Protein AF-A0A954I6Z3-F1 (afdb_monomer)

Sequence (300 aa):
LFPSPRANVLYGRMAGILLFIPYTAFRETHRTHHAYLNTPRDLEMWPYSNPAYSRWFRRAFVVFELLCGWIASPLIFSRIYFVHSDRLSESARTMIRREYLVMLLFWALVAATVGWLLATGRVAWTVVLLAYVLPSLIAPGINAARKFIEHLGLASTDPVQGTRTVLGPGVVTRLCSYFNFDIAIHGPHHRYPRAKHYELPERLRQLQAGAEPANQPPVFETFAAALWATLPCLWRCPGVGETVRRDLGQTTLTADGDSPGSGRREPLAPDHWDCTQVPAGRSSPRSDVHGLVGDLPKSE

pLDDT: mean 86.27, std 19.53, range [34.38, 98.62]

Foldseek 3Di:
DDPDPVVVQVVLLVVCLLLVHGSLLVVLLVVQCLVFPLDCSNLLLPPQSPQVDDLVVLLVVLVCCLQVVSVSVNVSSCVPLVDDDPSQDPVSNVSRVVSNVVSVVVVVVVCVVVVVCPVVVVDDPVCCCVVPVVCSRRVSNVVSLLVLLFAFQQAARQLQRRTEAEAADDPVSVVVCVVVLVCSLPSQCSVCVPDGSVCSVVSLVVCQVPDDPVRRGLYAHDPVLSSVLRVVRSNQPGHTHNNSCVSQVNDPPPPDDDDPDDDDDDDRDPVRPRSSPPPSPDPPPPPDPPDDPPDDDDDD

Secondary structure (DSSP, 8-state):
--S-HHHHHHHHHHHHHHTTS-HHHHHHHHHHHHHSTTSTT-STTTTTT-TTS-HHHHHHHHHHHHHSHHHHHHHHHHHHHHS--TT--HHHHHHHHHHHHHHHHHHHHHHHHHHHHHHTTSS-HHHHIIIIIHHHHHHHHHHHHHHHHHHTT----STTTSS-EE--SSHHHHHHHHHTTTTTBHHHHHH-TTS-GGGHHHHHHHHHHTS-GGG---EESSHHHHHHHHHHHHHH----THHHHHHTT-----S--------PPPPPPTT---GGG-PPP---------S---------

Radius of gyration: 21.74 Å; Cα contacts (8 Å, |Δi|>4): 364; chains: 1; bounding box: 61×52×69 Å

Structure (mmCIF, N/CA/C/O backbone):
data_AF-A0A954I6Z3-F1
#
_entry.id   AF-A0A954I6Z3-F1
#
loop_
_atom_site.group_PDB
_atom_site.id
_atom_site.type_symbol
_atom_site.label_atom_id
_atom_site.label_alt_id
_atom_site.label_comp_id
_atom_site.label_asym_id
_atom_site.label_entity_id
_atom_site.label_seq_id
_atom_site.pdbx_PDB_ins_code
_atom_site.Cartn_x
_atom_site.Cartn_y
_atom_site.Cartn_z
_atom_site.occupancy
_atom_site.B_iso_or_equiv
_atom_site.auth_seq_id
_atom_site.auth_comp_id
_atom_site.auth_asym_id
_atom_site.auth_atom_id
_atom_site.pdbx_PDB_model_num
ATOM 1 N N . LEU A 1 1 ? -14.920 -6.444 -5.989 1.00 80.50 1 LEU A N 1
ATOM 2 C CA . LEU A 1 1 ? -15.447 -7.315 -4.916 1.00 80.50 1 LEU A CA 1
ATOM 3 C C . LEU A 1 1 ? -16.942 -7.522 -5.104 1.00 80.50 1 LEU A C 1
ATOM 5 O O . LEU A 1 1 ? -17.366 -8.650 -5.284 1.00 80.50 1 LEU A O 1
ATOM 9 N N . PHE A 1 2 ? -17.726 -6.445 -5.156 1.00 90.50 2 PHE A N 1
ATOM 10 C CA . PHE A 1 2 ? -19.173 -6.500 -5.386 1.00 90.50 2 PHE A CA 1
ATOM 11 C C . PHE A 1 2 ? -19.531 -6.170 -6.845 1.00 90.50 2 PHE A C 1
ATOM 13 O O . PHE A 1 2 ? -18.800 -5.396 -7.471 1.00 90.50 2 PHE A O 1
ATOM 20 N N . PRO A 1 3 ? -20.663 -6.660 -7.381 1.00 90.56 3 PRO A N 1
ATOM 21 C CA . PRO A 1 3 ? -21.171 -6.222 -8.685 1.00 90.56 3 PRO A CA 1
ATOM 22 C C . PRO A 1 3 ? -21.509 -4.722 -8.721 1.00 90.56 3 PRO A C 1
ATOM 24 O O . PRO A 1 3 ? -21.326 -4.063 -9.738 1.00 90.56 3 PRO A O 1
ATOM 27 N N . SER A 1 4 ? -21.959 -4.155 -7.593 1.00 96.19 4 SER A N 1
ATOM 28 C CA . SER A 1 4 ? -22.333 -2.739 -7.485 1.00 96.19 4 SER A CA 1
ATOM 29 C C . SER A 1 4 ? -21.108 -1.823 -7.319 1.00 96.19 4 SER A C 1
ATOM 31 O O . SER A 1 4 ? -20.391 -1.929 -6.315 1.00 96.19 4 SER A O 1
ATOM 33 N N . PRO A 1 5 ? -20.882 -0.844 -8.220 1.00 93.62 5 PRO A N 1
ATOM 34 C CA . PRO A 1 5 ? -19.804 0.135 -8.070 1.00 93.62 5 PRO A CA 1
ATOM 35 C C . PRO A 1 5 ? -19.923 0.957 -6.783 1.00 93.62 5 PRO A C 1
ATOM 37 O O . PRO A 1 5 ? -18.922 1.229 -6.124 1.00 93.62 5 PRO A O 1
ATOM 40 N N . ARG A 1 6 ? -21.153 1.306 -6.383 1.00 96.62 6 ARG A N 1
ATOM 41 C CA . ARG A 1 6 ? -21.413 2.076 -5.157 1.00 96.62 6 ARG A CA 1
ATOM 42 C C . ARG A 1 6 ? -21.031 1.287 -3.907 1.00 96.62 6 ARG A C 1
ATOM 44 O O . ARG A 1 6 ? -20.421 1.859 -3.009 1.00 96.62 6 ARG A O 1
ATOM 51 N N . ALA A 1 7 ? -21.324 -0.015 -3.879 1.00 96.75 7 ALA A N 1
ATOM 52 C CA . ALA A 1 7 ? -20.932 -0.888 -2.775 1.00 96.75 7 ALA A CA 1
ATOM 53 C C . ALA A 1 7 ? -19.403 -0.997 -2.655 1.00 96.75 7 ALA A C 1
ATOM 55 O O . ALA A 1 7 ? -18.872 -0.875 -1.556 1.00 96.75 7 ALA A O 1
ATOM 56 N N . ASN A 1 8 ? -18.680 -1.130 -3.776 1.00 94.50 8 ASN A N 1
ATOM 57 C CA . ASN A 1 8 ? -17.211 -1.127 -3.756 1.00 94.50 8 ASN A CA 1
ATOM 58 C C . ASN A 1 8 ? -16.638 0.210 -3.246 1.00 94.50 8 ASN A C 1
ATOM 60 O O . ASN A 1 8 ? -15.670 0.205 -2.490 1.00 94.50 8 ASN A O 1
ATOM 64 N N . VAL A 1 9 ? -17.230 1.349 -3.629 1.00 96.75 9 VAL A N 1
ATOM 65 C CA . VAL A 1 9 ? -16.809 2.675 -3.134 1.00 96.75 9 VAL A CA 1
ATOM 66 C C . VAL A 1 9 ? -17.071 2.817 -1.635 1.00 96.75 9 VAL A C 1
ATOM 68 O O . VAL A 1 9 ? -16.201 3.296 -0.912 1.00 96.75 9 VAL A O 1
ATOM 71 N N . LEU A 1 10 ? -18.245 2.397 -1.155 1.00 97.50 10 LEU A N 1
ATOM 72 C CA . LEU A 1 10 ? -18.572 2.436 0.270 1.00 97.50 10 LEU A CA 1
ATOM 73 C C . LEU A 1 10 ? -17.616 1.555 1.080 1.00 97.50 10 LEU A C 1
ATOM 75 O O . LEU A 1 10 ? -17.033 2.032 2.050 1.00 97.50 10 LEU A O 1
ATOM 79 N N . TYR A 1 11 ? -17.398 0.315 0.636 1.00 97.00 11 TYR A N 1
ATOM 80 C CA . TYR A 1 11 ? -16.435 -0.596 1.250 1.00 97.00 11 TYR A CA 1
ATOM 81 C C . TYR A 1 11 ? -15.033 0.020 1.302 1.00 97.00 11 TYR A C 1
ATOM 83 O O . TYR A 1 11 ? -14.411 0.050 2.360 1.00 97.00 11 TYR A O 1
ATOM 91 N N . GLY A 1 12 ? -14.566 0.589 0.187 1.00 96.88 12 GLY A N 1
ATOM 92 C CA . GLY A 1 12 ? -13.268 1.254 0.123 1.00 96.88 12 GLY A CA 1
ATOM 93 C C . GLY A 1 12 ? -13.150 2.428 1.097 1.00 96.88 12 GLY A C 1
ATOM 94 O O . GLY A 1 12 ? -12.111 2.592 1.727 1.00 96.88 12 GLY A O 1
ATOM 95 N N . ARG A 1 13 ? -14.215 3.218 1.279 1.00 97.94 13 ARG A N 1
ATOM 96 C CA . ARG A 1 13 ? -14.252 4.307 2.271 1.00 97.94 13 ARG A CA 1
ATOM 97 C C . ARG A 1 13 ? -14.218 3.800 3.705 1.00 97.94 13 ARG A C 1
ATOM 99 O O . ARG A 1 13 ? -13.490 4.367 4.511 1.00 97.94 13 ARG A O 1
ATOM 106 N N . MET A 1 14 ? -14.961 2.739 4.014 1.00 97.69 14 MET A N 1
ATOM 107 C CA . MET A 1 14 ? -14.929 2.115 5.340 1.00 97.69 14 MET A CA 1
ATOM 108 C C . MET A 1 14 ? -13.537 1.559 5.649 1.00 97.69 14 MET A C 1
ATOM 110 O O . MET A 1 14 ? -12.979 1.869 6.697 1.00 97.69 14 MET A O 1
ATOM 114 N N . ALA A 1 15 ? -12.940 0.818 4.711 1.00 95.75 15 ALA A N 1
ATOM 115 C CA . ALA A 1 15 ? -11.569 0.331 4.838 1.00 95.75 15 ALA A CA 1
ATOM 116 C C . ALA A 1 15 ? -10.574 1.491 5.003 1.00 95.75 15 ALA A C 1
ATOM 118 O O . ALA A 1 15 ? -9.709 1.443 5.870 1.00 95.75 15 ALA A O 1
ATOM 119 N N . GLY A 1 16 ? -10.738 2.566 4.230 1.00 96.19 16 GLY A N 1
ATOM 120 C CA . GLY A 1 16 ? -9.892 3.751 4.320 1.00 96.19 16 GLY A CA 1
ATOM 121 C C . GLY A 1 16 ? -9.939 4.443 5.684 1.00 96.19 16 GLY A C 1
ATOM 122 O O . GLY A 1 16 ? -8.894 4.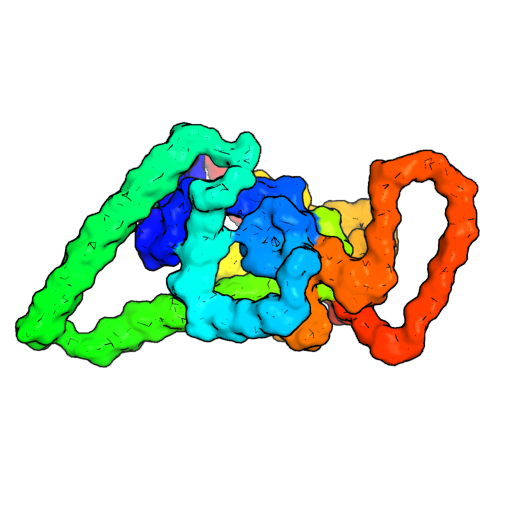824 6.208 1.00 96.19 16 GLY A O 1
ATOM 123 N N . ILE A 1 17 ? -11.125 4.549 6.298 1.00 96.50 17 ILE A N 1
ATOM 124 C CA . ILE A 1 17 ? -11.278 5.052 7.674 1.00 96.50 17 ILE A CA 1
ATOM 125 C C . ILE A 1 17 ? -10.470 4.186 8.645 1.00 96.50 17 ILE A C 1
ATOM 127 O O . ILE A 1 17 ? -9.709 4.730 9.440 1.00 96.50 17 ILE A O 1
ATOM 131 N N . LEU A 1 18 ? -10.589 2.857 8.547 1.00 93.88 18 LEU A N 1
ATOM 132 C CA . LEU A 1 18 ? -9.883 1.925 9.431 1.00 93.88 18 LEU A CA 1
ATOM 133 C C . LEU A 1 18 ? -8.357 1.953 9.240 1.00 93.88 18 LEU A C 1
ATOM 135 O O . LEU A 1 18 ? -7.617 1.770 10.200 1.00 93.88 18 LEU A O 1
ATOM 139 N N . LEU A 1 19 ? -7.890 2.205 8.016 1.00 93.25 19 LEU A N 1
ATOM 140 C CA . LEU A 1 19 ? -6.469 2.223 7.649 1.00 93.25 19 LEU A CA 1
ATOM 141 C C . LEU A 1 19 ? -5.811 3.608 7.750 1.00 93.25 19 LEU A C 1
ATOM 143 O O . LEU A 1 19 ? -4.642 3.742 7.403 1.00 93.25 19 LEU A O 1
ATOM 147 N N . PHE A 1 20 ? -6.540 4.640 8.185 1.00 95.25 20 PHE A N 1
ATOM 148 C CA . PHE A 1 20 ? -6.085 6.039 8.190 1.00 95.25 20 PHE A CA 1
ATOM 149 C C . PHE A 1 20 ? -5.684 6.590 6.806 1.00 95.25 20 PHE A C 1
ATOM 151 O O . PHE A 1 20 ? -4.886 7.522 6.694 1.00 95.25 20 PHE A O 1
ATOM 158 N N . ILE A 1 21 ? -6.248 6.040 5.727 1.00 96.81 21 ILE A N 1
ATOM 159 C CA . ILE A 1 21 ? -5.957 6.447 4.347 1.00 96.81 21 ILE A CA 1
ATOM 160 C C . ILE A 1 21 ? -7.282 6.714 3.626 1.00 96.81 21 ILE A C 1
ATOM 162 O O . ILE A 1 21 ? -8.035 5.772 3.381 1.00 96.81 21 ILE A O 1
ATOM 166 N N . PRO A 1 22 ? -7.605 7.962 3.235 1.00 97.56 22 PRO A N 1
ATOM 167 C CA . PRO A 1 22 ? -8.829 8.232 2.490 1.00 97.56 22 PRO A CA 1
ATOM 168 C C . PRO A 1 22 ? -8.904 7.401 1.211 1.00 97.56 22 PRO A C 1
ATOM 170 O O . PRO A 1 22 ? -7.952 7.362 0.428 1.00 97.56 22 PRO A O 1
ATOM 173 N N . TYR A 1 23 ? -10.059 6.785 0.963 1.00 97.75 23 TYR A N 1
ATOM 174 C CA . TYR A 1 23 ? -10.295 5.977 -0.234 1.00 97.75 23 TYR A CA 1
ATOM 175 C C . TYR A 1 23 ? -9.970 6.736 -1.521 1.00 97.75 23 TYR A C 1
ATOM 177 O O . TYR A 1 23 ? -9.349 6.188 -2.431 1.00 97.75 23 TYR A O 1
ATOM 185 N N . THR A 1 24 ? -10.373 8.005 -1.603 1.00 97.56 24 THR A N 1
ATOM 186 C CA . THR A 1 24 ? -10.130 8.826 -2.789 1.00 97.56 24 THR A CA 1
ATOM 187 C C . THR A 1 24 ? -8.636 9.112 -2.956 1.00 97.56 24 THR A C 1
ATOM 189 O O . THR A 1 24 ? -8.129 9.018 -4.071 1.00 97.56 24 THR A O 1
ATOM 192 N N . ALA A 1 25 ? -7.910 9.383 -1.865 1.00 97.19 25 ALA A N 1
ATOM 193 C CA . ALA A 1 25 ? -6.464 9.610 -1.905 1.00 97.19 25 ALA A CA 1
ATOM 194 C C . ALA A 1 25 ? -5.709 8.346 -2.344 1.00 97.19 25 ALA A C 1
ATOM 196 O O . ALA A 1 25 ? -4.883 8.415 -3.255 1.00 97.19 25 ALA A O 1
ATOM 197 N N . PHE A 1 26 ? -6.055 7.188 -1.770 1.00 97.19 26 PHE A N 1
ATOM 198 C CA . PHE A 1 26 ? -5.535 5.886 -2.192 1.00 97.19 26 PHE A CA 1
ATOM 199 C C . PHE A 1 26 ? -5.796 5.638 -3.680 1.00 97.19 26 PHE A C 1
ATOM 201 O O . PHE A 1 26 ? -4.867 5.381 -4.440 1.00 97.19 26 PHE A O 1
ATOM 208 N N . ARG A 1 27 ? -7.051 5.778 -4.124 1.00 96.19 27 ARG A N 1
ATOM 209 C CA . ARG A 1 27 ? -7.456 5.494 -5.506 1.00 96.19 27 ARG A CA 1
ATOM 210 C C . ARG A 1 27 ? -6.711 6.355 -6.522 1.00 96.19 27 ARG A C 1
ATOM 212 O O . ARG A 1 27 ? -6.257 5.827 -7.534 1.00 96.19 27 ARG A O 1
ATOM 219 N N . GLU A 1 28 ? -6.622 7.665 -6.299 1.00 96.31 28 GLU A N 1
ATOM 220 C CA . GLU A 1 28 ? -5.957 8.564 -7.250 1.00 96.31 28 GLU A CA 1
ATOM 221 C C . GLU A 1 28 ? -4.428 8.402 -7.224 1.00 96.31 28 GLU A C 1
ATOM 223 O O . GLU A 1 28 ? -3.788 8.451 -8.277 1.00 96.31 28 GLU A O 1
ATOM 228 N N . THR A 1 29 ? -3.842 8.118 -6.056 1.00 96.56 29 THR A N 1
ATOM 229 C CA . THR A 1 29 ? -2.411 7.788 -5.935 1.00 96.56 29 THR A CA 1
ATOM 230 C C . THR A 1 29 ? -2.090 6.490 -6.671 1.00 96.56 29 THR A C 1
ATOM 232 O O . THR A 1 29 ? -1.206 6.484 -7.523 1.00 96.56 29 THR A O 1
ATOM 235 N N . HIS A 1 30 ? -2.881 5.436 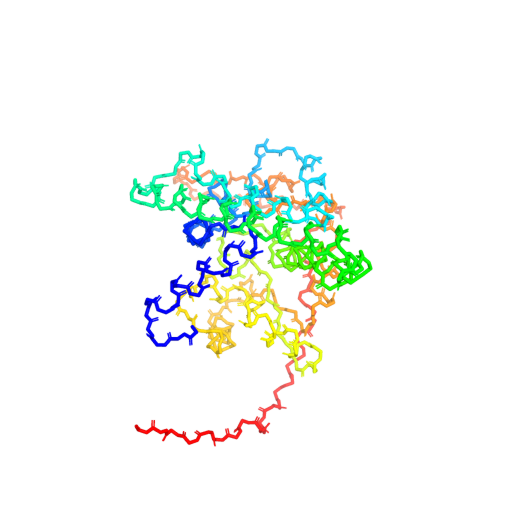-6.460 1.00 96.38 30 HIS A N 1
ATOM 236 C CA . HIS A 1 30 ? -2.678 4.142 -7.111 1.00 96.38 30 HIS A CA 1
ATOM 237 C C . HIS A 1 30 ? -2.891 4.207 -8.629 1.00 96.38 30 HIS A C 1
ATOM 239 O O . HIS A 1 30 ? -2.134 3.638 -9.409 1.00 96.38 30 HIS A O 1
ATOM 245 N N . ARG A 1 31 ? -3.875 4.980 -9.104 1.00 95.19 31 ARG A N 1
ATOM 246 C CA . ARG A 1 31 ? -4.035 5.254 -10.546 1.00 95.19 31 ARG A CA 1
ATOM 247 C C . ARG A 1 31 ? -2.838 5.987 -11.146 1.00 95.19 31 ARG A C 1
ATOM 249 O O . ARG A 1 31 ? -2.493 5.752 -12.303 1.00 95.19 31 ARG A O 1
ATOM 256 N N . THR A 1 32 ? -2.244 6.902 -10.385 1.00 95.12 32 THR A N 1
ATOM 257 C CA . THR A 1 32 ? -1.036 7.626 -10.794 1.00 95.12 32 THR A CA 1
ATOM 258 C C . THR A 1 32 ? 0.149 6.669 -10.873 1.00 95.12 32 THR A C 1
ATOM 260 O O . THR A 1 32 ? 0.851 6.685 -11.878 1.00 95.12 32 THR A O 1
ATOM 263 N N . HIS A 1 33 ? 0.293 5.783 -9.889 1.00 96.81 33 HIS A N 1
ATOM 264 C CA . HIS A 1 33 ? 1.285 4.713 -9.869 1.00 96.81 33 HIS A CA 1
ATOM 265 C C . HIS A 1 33 ? 1.177 3.790 -11.092 1.00 96.81 33 HIS A C 1
ATOM 267 O O . HIS A 1 33 ? 2.145 3.641 -11.824 1.00 96.81 33 HIS A O 1
ATOM 273 N N . HIS A 1 34 ? -0.015 3.284 -11.426 1.00 96.44 34 HIS A N 1
ATOM 274 C CA . HIS A 1 34 ? -0.213 2.473 -12.642 1.00 96.44 34 HIS A CA 1
ATOM 275 C C . HIS A 1 34 ? 0.169 3.188 -13.942 1.00 96.44 34 HIS A C 1
ATOM 277 O O . HIS A 1 34 ? 0.651 2.562 -14.879 1.00 96.44 34 HIS A O 1
ATOM 283 N N . ALA A 1 35 ? -0.072 4.494 -14.029 1.00 95.19 35 ALA A N 1
ATOM 284 C CA . ALA A 1 35 ? 0.191 5.247 -15.252 1.00 95.19 35 ALA A CA 1
ATOM 285 C C . ALA A 1 35 ? 1.635 5.733 -15.390 1.00 95.19 35 ALA A C 1
ATOM 287 O O . ALA A 1 35 ? 2.076 6.013 -16.500 1.00 95.19 35 ALA A O 1
ATOM 288 N N . TYR A 1 36 ? 2.338 5.878 -14.271 1.00 95.31 36 TYR A N 1
ATOM 289 C CA . TYR A 1 36 ? 3.678 6.449 -14.205 1.00 95.31 36 TYR A CA 1
ATOM 290 C C . TYR A 1 36 ? 4.629 5.547 -13.421 1.00 95.31 36 TYR A C 1
ATOM 292 O O . TYR A 1 36 ? 5.519 6.048 -12.732 1.00 95.31 36 TYR A O 1
ATOM 300 N N . LEU A 1 37 ? 4.418 4.235 -13.516 1.00 96.62 37 LEU A N 1
ATOM 301 C CA . LEU A 1 37 ? 5.085 3.215 -12.718 1.00 96.62 37 LEU A CA 1
ATOM 302 C C . LEU A 1 37 ? 6.597 3.434 -12.662 1.00 96.62 37 LEU A C 1
ATOM 304 O O . LEU A 1 37 ? 7.261 3.537 -13.695 1.00 96.62 37 LEU A O 1
ATOM 308 N N . ASN A 1 38 ? 7.137 3.483 -11.443 1.00 96.88 38 ASN A N 1
ATOM 309 C CA . ASN A 1 38 ? 8.568 3.623 -11.170 1.00 96.88 38 ASN A CA 1
ATOM 310 C C . ASN A 1 38 ? 9.231 4.891 -11.760 1.00 96.88 38 ASN A C 1
ATOM 312 O O . ASN A 1 38 ? 10.460 4.971 -11.828 1.00 96.88 38 ASN A O 1
ATOM 316 N N . THR A 1 39 ? 8.451 5.892 -12.172 1.00 96.19 39 THR A N 1
ATOM 317 C CA . THR A 1 39 ? 8.963 7.211 -12.586 1.00 96.19 39 THR A CA 1
ATOM 318 C C . THR A 1 39 ? 8.890 8.208 -11.423 1.00 96.19 39 THR A C 1
ATOM 320 O O . THR A 1 39 ? 8.128 7.991 -10.481 1.00 96.19 39 THR A O 1
ATOM 323 N N . PRO A 1 40 ? 9.557 9.374 -11.485 1.00 95.56 40 PRO A N 1
ATOM 324 C CA . PRO A 1 40 ? 9.460 10.390 -10.430 1.00 95.56 40 PRO A CA 1
ATOM 325 C C . PRO A 1 40 ? 8.038 10.932 -10.180 1.00 95.56 40 PRO A C 1
ATOM 327 O O . PRO A 1 40 ? 7.794 11.551 -9.143 1.00 95.56 40 PRO A O 1
ATOM 330 N N . ARG A 1 41 ? 7.103 10.712 -11.119 1.00 94.50 41 ARG A N 1
ATOM 331 C CA . ARG A 1 41 ? 5.676 11.065 -10.991 1.00 94.50 41 ARG A CA 1
ATOM 332 C C . ARG A 1 41 ? 4.867 10.022 -10.213 1.00 94.50 41 ARG A C 1
ATOM 334 O O . ARG A 1 41 ? 3.716 10.281 -9.868 1.00 94.50 41 ARG A O 1
ATOM 341 N N . ASP A 1 42 ? 5.453 8.863 -9.934 1.00 95.94 42 ASP A N 1
ATOM 342 C CA . ASP A 1 42 ? 4.871 7.810 -9.115 1.00 95.94 42 ASP A CA 1
ATOM 343 C C . ASP A 1 42 ? 4.844 8.227 -7.640 1.00 95.94 42 ASP A C 1
ATOM 345 O O . ASP A 1 42 ? 5.857 8.185 -6.933 1.00 95.94 42 ASP A O 1
ATOM 349 N N . LEU A 1 43 ? 3.669 8.659 -7.184 1.00 95.00 43 LEU A N 1
ATOM 350 C CA . LEU A 1 43 ? 3.472 9.128 -5.817 1.00 95.00 43 LEU A CA 1
ATOM 351 C C . LEU A 1 43 ? 3.426 7.986 -4.793 1.00 95.00 43 LEU A C 1
ATOM 353 O O . LEU A 1 43 ? 3.779 8.224 -3.639 1.00 95.00 43 LEU A O 1
ATOM 357 N N . GLU A 1 44 ? 3.026 6.775 -5.197 1.00 96.44 44 GLU A N 1
ATOM 358 C CA . GLU A 1 44 ? 2.923 5.605 -4.311 1.00 96.44 44 GLU A CA 1
ATOM 359 C C . GLU A 1 44 ? 4.303 5.041 -3.961 1.00 96.44 44 GLU A C 1
ATOM 361 O O . GLU A 1 44 ? 4.549 4.605 -2.833 1.00 96.44 44 GLU A O 1
ATOM 366 N N . MET A 1 45 ? 5.231 5.120 -4.917 1.00 97.19 45 MET A N 1
ATOM 367 C CA . MET A 1 45 ? 6.613 4.674 -4.751 1.00 97.19 45 MET A CA 1
ATOM 368 C C . MET A 1 45 ? 7.554 5.758 -4.230 1.00 97.19 45 MET A C 1
ATOM 370 O O . MET A 1 45 ? 8.766 5.556 -4.209 1.00 97.19 45 MET A O 1
ATOM 374 N N . TRP A 1 46 ? 7.043 6.898 -3.767 1.00 97.00 46 TRP A N 1
ATOM 375 C CA . TRP A 1 46 ? 7.890 7.881 -3.101 1.00 97.00 46 TRP A CA 1
ATOM 376 C C . TRP A 1 46 ? 8.467 7.328 -1.785 1.00 97.00 46 TRP A C 1
ATOM 378 O O . TRP A 1 46 ? 7.725 6.700 -1.030 1.00 97.00 46 TRP A O 1
ATOM 388 N N . PRO A 1 47 ? 9.750 7.593 -1.464 1.00 97.50 47 PRO A N 1
ATOM 389 C CA . PRO A 1 47 ? 10.748 8.365 -2.221 1.00 97.50 47 PRO A CA 1
ATOM 390 C C . PRO A 1 47 ? 11.590 7.532 -3.201 1.00 97.50 47 PRO A C 1
ATOM 392 O O . PRO A 1 47 ? 12.522 8.054 -3.809 1.00 97.50 47 PRO A O 1
ATOM 395 N N . TYR A 1 48 ? 11.297 6.243 -3.343 1.00 98.25 48 TYR A N 1
ATOM 396 C CA . TYR A 1 48 ? 12.072 5.268 -4.113 1.00 98.25 48 TYR A CA 1
ATOM 397 C C . TYR A 1 48 ? 12.081 5.512 -5.617 1.00 98.25 48 TYR A C 1
ATOM 399 O O . TYR A 1 48 ? 13.056 5.173 -6.283 1.00 98.25 48 TYR A O 1
ATOM 407 N N . SER A 1 49 ? 11.012 6.097 -6.145 1.00 97.00 49 SER A N 1
ATOM 408 C CA . SER A 1 49 ? 10.865 6.414 -7.564 1.00 97.00 49 SER A CA 1
ATOM 409 C C . SER A 1 49 ? 11.521 7.732 -7.975 1.00 97.00 49 SER A C 1
ATOM 411 O O . SER A 1 49 ? 11.696 7.978 -9.167 1.00 97.00 49 SER A O 1
ATOM 413 N N . ASN A 1 50 ? 11.909 8.582 -7.016 1.00 96.19 50 ASN A N 1
ATOM 414 C CA . ASN A 1 50 ? 12.405 9.922 -7.302 1.00 96.19 50 ASN A CA 1
ATOM 415 C C . ASN A 1 50 ? 13.934 10.034 -7.082 1.00 96.19 50 ASN A C 1
ATOM 417 O O . ASN A 1 50 ? 14.404 10.009 -5.935 1.00 96.19 50 ASN A O 1
ATOM 421 N N . PRO A 1 51 ? 14.721 10.248 -8.157 1.00 94.69 51 PRO A N 1
ATOM 422 C CA . PRO A 1 51 ? 16.177 10.284 -8.098 1.00 94.69 51 PRO A CA 1
ATOM 423 C C . PRO A 1 51 ? 16.732 11.546 -7.426 1.00 94.69 51 PRO A C 1
ATOM 425 O O . PRO A 1 51 ? 17.937 11.611 -7.193 1.00 94.69 51 PRO A O 1
ATOM 428 N N . ALA A 1 52 ? 15.902 12.552 -7.125 1.00 95.69 52 ALA A N 1
ATOM 429 C CA . ALA A 1 52 ? 16.320 13.753 -6.401 1.00 95.69 52 ALA A CA 1
ATOM 430 C C . ALA A 1 52 ? 16.620 13.477 -4.918 1.00 95.69 52 ALA A C 1
ATOM 432 O O . ALA A 1 52 ? 17.379 14.217 -4.295 1.00 95.69 52 ALA A O 1
ATOM 433 N N . TYR A 1 53 ? 16.055 12.412 -4.345 1.00 96.69 53 TYR A N 1
ATOM 434 C CA . TYR A 1 53 ? 16.363 12.021 -2.973 1.00 96.69 53 TYR A CA 1
ATOM 435 C C . TYR A 1 53 ? 17.700 11.281 -2.910 1.00 96.69 53 TYR A C 1
ATOM 437 O O . TYR A 1 53 ? 18.068 10.544 -3.823 1.00 96.69 53 TYR A O 1
ATOM 445 N N . SER A 1 54 ? 18.446 11.452 -1.820 1.00 96.38 54 SER A N 1
ATOM 446 C CA . SER A 1 54 ? 19.709 10.735 -1.636 1.00 96.38 54 SER A CA 1
ATOM 447 C C . SER A 1 54 ? 19.468 9.254 -1.326 1.00 96.38 54 SER A C 1
ATOM 449 O O . SER A 1 54 ? 18.443 8.870 -0.756 1.00 96.38 54 SER A O 1
ATOM 451 N N . ARG A 1 55 ? 20.450 8.401 -1.642 1.00 96.06 55 ARG A N 1
ATOM 452 C CA . ARG A 1 55 ? 20.406 6.971 -1.294 1.00 96.06 55 ARG A CA 1
ATOM 453 C C . ARG A 1 55 ? 20.237 6.754 0.213 1.00 96.06 55 ARG A C 1
ATOM 455 O O . ARG A 1 55 ? 19.475 5.886 0.623 1.00 96.06 55 ARG A O 1
ATOM 462 N N . TRP A 1 56 ? 20.904 7.568 1.035 1.00 97.19 56 TRP A N 1
ATOM 463 C CA . TRP A 1 56 ? 20.786 7.516 2.495 1.00 97.19 56 TRP A CA 1
ATOM 464 C C . TRP A 1 56 ? 19.380 7.841 2.990 1.00 97.19 56 TRP A C 1
ATOM 466 O O . TRP A 1 56 ? 18.869 7.119 3.843 1.00 97.19 56 TRP A O 1
ATOM 476 N N . PHE A 1 57 ? 18.729 8.860 2.421 1.00 98.19 57 PHE A N 1
ATOM 477 C CA . PHE A 1 57 ? 17.340 9.166 2.758 1.00 98.19 57 PHE A CA 1
ATOM 478 C C . PHE A 1 57 ? 16.424 7.983 2.441 1.00 98.19 57 PHE A C 1
ATOM 480 O O . PHE A 1 57 ? 15.640 7.572 3.289 1.00 98.19 57 PHE A O 1
ATOM 487 N N . ARG A 1 58 ? 16.573 7.373 1.258 1.00 98.19 58 ARG A N 1
ATOM 488 C CA . ARG A 1 58 ? 15.777 6.200 0.875 1.00 98.19 58 ARG A CA 1
ATOM 489 C C . ARG A 1 58 ? 16.003 5.004 1.807 1.00 98.19 58 ARG A C 1
ATOM 491 O O . ARG A 1 58 ? 15.031 4.362 2.183 1.00 98.19 58 ARG A O 1
ATOM 498 N N . ARG A 1 59 ? 17.242 4.738 2.249 1.00 97.88 59 ARG A N 1
ATOM 499 C CA . ARG A 1 59 ? 17.545 3.696 3.259 1.00 97.88 59 ARG A CA 1
ATOM 500 C C . ARG A 1 59 ? 16.843 3.960 4.587 1.00 97.88 59 ARG A C 1
ATOM 502 O O . ARG A 1 59 ? 16.189 3.070 5.121 1.00 97.88 59 ARG A O 1
ATOM 509 N N . ALA A 1 60 ? 16.965 5.182 5.105 1.00 98.31 60 ALA A N 1
ATOM 510 C CA . ALA A 1 60 ? 16.289 5.575 6.337 1.00 98.31 60 ALA A CA 1
ATOM 511 C C . ALA A 1 60 ? 14.767 5.433 6.187 1.00 98.31 60 ALA A C 1
ATOM 513 O O . ALA A 1 60 ? 14.098 4.936 7.089 1.00 98.31 60 ALA A O 1
ATOM 514 N N . PHE A 1 61 ? 14.239 5.789 5.014 1.00 98.31 61 PHE A N 1
ATOM 515 C CA . PHE A 1 61 ? 12.819 5.677 4.722 1.00 98.31 61 PHE A CA 1
ATOM 516 C C . PHE A 1 61 ? 12.342 4.222 4.596 1.00 98.31 61 PHE A C 1
ATOM 518 O O . PHE A 1 61 ? 11.257 3.927 5.071 1.00 98.31 61 PHE A O 1
ATOM 525 N N . VAL A 1 62 ? 13.145 3.286 4.061 1.00 98.19 62 VAL A N 1
ATOM 526 C CA . VAL A 1 62 ? 12.851 1.832 4.122 1.00 98.19 62 VAL A CA 1
ATOM 527 C C . VAL A 1 62 ? 12.635 1.377 5.565 1.00 98.19 62 VAL A C 1
ATOM 529 O O . VAL A 1 62 ? 11.631 0.735 5.861 1.00 98.19 62 VAL A O 1
ATOM 532 N N . VAL A 1 63 ? 13.557 1.719 6.470 1.00 98.00 63 VAL A N 1
ATOM 533 C CA . VAL A 1 63 ? 13.448 1.336 7.889 1.00 98.00 63 VAL A CA 1
ATOM 534 C C . VAL A 1 63 ? 12.221 1.986 8.528 1.00 98.00 63 VAL A C 1
ATOM 536 O O . VAL A 1 63 ? 11.463 1.321 9.231 1.00 98.00 63 VAL A O 1
ATOM 539 N N . PHE A 1 64 ? 11.992 3.268 8.242 1.00 98.19 64 PHE A N 1
ATOM 540 C CA . PHE A 1 64 ? 10.817 3.993 8.713 1.00 98.19 64 PHE A CA 1
ATOM 541 C C . PHE A 1 64 ? 9.505 3.381 8.204 1.00 98.19 64 PHE A C 1
ATOM 543 O O . PHE A 1 64 ? 8.586 3.202 8.991 1.00 98.19 64 PHE A O 1
ATOM 550 N N . GLU A 1 65 ? 9.398 3.016 6.928 1.00 97.69 65 GLU A N 1
ATOM 551 C CA . GLU A 1 65 ? 8.176 2.432 6.362 1.00 97.69 65 GLU A CA 1
ATOM 552 C C . GLU A 1 65 ? 7.914 1.016 6.907 1.00 97.69 65 GLU A C 1
ATOM 554 O O . GLU A 1 65 ? 6.763 0.675 7.169 1.00 97.69 65 GLU A O 1
ATOM 559 N N . LEU A 1 66 ? 8.960 0.220 7.177 1.00 96.81 66 LEU A N 1
ATOM 560 C CA . LEU A 1 66 ? 8.818 -1.108 7.795 1.00 96.81 66 LEU A CA 1
ATOM 561 C C . LEU A 1 66 ? 8.379 -1.045 9.263 1.00 96.81 66 LEU A C 1
ATOM 563 O O . LEU A 1 66 ? 7.529 -1.832 9.673 1.00 96.81 66 LEU A O 1
ATOM 567 N N . LEU A 1 67 ? 8.957 -0.140 10.059 1.00 96.38 67 LEU A N 1
ATOM 568 C CA . LEU A 1 67 ? 8.697 -0.061 11.505 1.00 96.38 67 LEU A CA 1
ATOM 569 C C . LEU A 1 67 ? 7.512 0.848 11.852 1.00 96.38 67 LEU A C 1
ATOM 571 O O . LEU A 1 67 ? 6.787 0.604 12.814 1.00 96.38 67 LEU A O 1
ATOM 575 N N . CYS A 1 68 ? 7.305 1.894 11.058 1.00 96.81 68 CYS A N 1
ATOM 576 C CA . CYS A 1 68 ? 6.303 2.933 11.272 1.00 96.81 68 CYS A CA 1
ATOM 577 C C . CYS A 1 68 ? 5.324 3.004 10.094 1.00 96.81 68 CYS A C 1
ATOM 579 O O . CYS A 1 68 ? 4.840 4.084 9.756 1.00 96.81 68 CYS A O 1
ATOM 581 N N . GLY A 1 69 ? 5.002 1.866 9.468 1.00 95.31 69 GLY A N 1
ATOM 582 C CA . GLY A 1 69 ? 4.121 1.800 8.295 1.00 95.31 69 GLY A CA 1
ATOM 583 C C . GLY A 1 69 ? 2.733 2.417 8.512 1.00 95.31 69 GLY A C 1
ATOM 584 O O . GLY A 1 69 ? 2.135 2.932 7.567 1.00 95.31 69 GLY A O 1
ATOM 585 N N . TRP A 1 70 ? 2.249 2.430 9.758 1.00 94.19 70 TRP A N 1
ATOM 586 C CA . TRP A 1 70 ? 1.004 3.088 10.166 1.00 94.19 70 TRP A CA 1
ATOM 587 C C . TRP A 1 70 ? 1.069 4.625 10.086 1.00 94.19 70 TRP A C 1
ATOM 589 O O . TRP A 1 70 ? 0.034 5.265 9.954 1.00 94.19 70 TRP A O 1
ATOM 599 N N . ILE A 1 71 ? 2.270 5.217 10.114 1.00 95.75 71 ILE A N 1
ATOM 600 C CA . ILE A 1 71 ? 2.516 6.638 9.814 1.00 95.75 71 ILE A CA 1
ATOM 601 C C . ILE A 1 71 ? 2.898 6.795 8.340 1.00 95.75 71 ILE A C 1
ATOM 603 O O . ILE A 1 71 ? 2.357 7.649 7.638 1.00 95.75 71 ILE A O 1
ATOM 607 N N . ALA A 1 72 ? 3.828 5.970 7.855 1.00 97.06 72 ALA A N 1
ATOM 608 C CA . ALA A 1 72 ? 4.390 6.101 6.516 1.00 97.06 72 ALA A CA 1
ATOM 609 C C . ALA A 1 72 ? 3.324 5.960 5.420 1.00 97.06 72 ALA A C 1
ATOM 611 O O . ALA A 1 72 ? 3.305 6.769 4.496 1.00 97.06 72 ALA A O 1
ATOM 612 N N . SER A 1 73 ? 2.397 5.003 5.542 1.00 95.62 73 SER A N 1
ATOM 613 C CA . SER A 1 73 ? 1.370 4.776 4.516 1.00 95.62 73 SER A CA 1
ATOM 614 C C . SER A 1 73 ? 0.407 5.967 4.398 1.00 95.62 73 SER A C 1
ATOM 616 O O . SER A 1 73 ? 0.294 6.507 3.293 1.00 95.62 73 SER A O 1
ATOM 618 N N . PRO A 1 74 ? -0.220 6.471 5.487 1.00 95.06 74 PRO A N 1
ATOM 619 C CA . PRO A 1 74 ? -0.978 7.716 5.424 1.00 95.06 74 PRO A CA 1
ATOM 620 C C . PRO A 1 74 ? -0.164 8.865 4.850 1.00 95.06 74 PRO A C 1
ATOM 622 O O . PRO A 1 74 ? -0.677 9.557 3.980 1.00 95.06 74 PRO A O 1
ATOM 625 N N . LEU A 1 75 ? 1.100 9.052 5.247 1.00 95.56 75 LEU A N 1
ATOM 626 C CA . LEU A 1 75 ? 1.935 10.118 4.691 1.00 95.56 75 LEU A CA 1
ATOM 627 C C . LEU A 1 75 ? 2.076 9.989 3.170 1.00 95.56 75 LEU A C 1
ATOM 629 O O . LEU A 1 75 ? 1.762 10.943 2.464 1.00 95.56 75 LEU A O 1
ATOM 633 N N . ILE A 1 76 ? 2.481 8.824 2.657 1.00 96.44 76 ILE A N 1
ATOM 634 C CA . ILE A 1 76 ? 2.683 8.576 1.220 1.00 96.44 76 ILE A CA 1
ATOM 635 C C . ILE A 1 76 ? 1.401 8.860 0.433 1.00 96.44 76 ILE A C 1
ATOM 637 O O . ILE A 1 76 ? 1.421 9.667 -0.497 1.00 96.44 76 ILE A O 1
ATOM 641 N N . PHE A 1 77 ? 0.273 8.269 0.835 1.00 96.06 77 PHE A N 1
ATOM 642 C CA . PHE A 1 77 ? -0.997 8.432 0.124 1.00 96.06 77 PHE A CA 1
ATOM 643 C C . PHE A 1 77 ? -1.597 9.837 0.278 1.00 96.06 77 PHE A C 1
ATOM 645 O O . PHE A 1 77 ? -2.245 10.330 -0.644 1.00 96.06 77 PHE A O 1
ATOM 652 N N . SER A 1 78 ? -1.353 10.526 1.398 1.00 93.44 78 SER A N 1
ATOM 653 C CA . SER A 1 78 ? -1.807 11.910 1.611 1.00 93.44 78 SER A CA 1
ATOM 654 C C . SER A 1 78 ? -1.085 12.908 0.709 1.00 93.44 78 SER A C 1
ATOM 656 O O . SER A 1 78 ? -1.628 13.975 0.423 1.00 93.44 78 SER A O 1
ATOM 658 N N . ARG A 1 79 ? 0.136 12.595 0.244 1.00 94.31 79 ARG A N 1
ATOM 659 C CA . ARG A 1 79 ? 0.954 13.534 -0.543 1.00 94.31 79 ARG A CA 1
ATOM 660 C C . ARG A 1 79 ? 0.249 14.021 -1.798 1.00 94.31 79 ARG A C 1
ATOM 662 O O . ARG A 1 79 ? 0.439 15.179 -2.150 1.00 94.31 79 ARG A O 1
ATOM 669 N N . ILE A 1 80 ? -0.606 13.210 -2.425 1.00 94.12 80 ILE A N 1
ATOM 670 C CA . ILE A 1 80 ? -1.372 13.635 -3.607 1.00 94.12 80 ILE A CA 1
ATOM 671 C C . ILE A 1 80 ? -2.251 14.866 -3.339 1.00 94.12 80 ILE A C 1
ATOM 673 O O . ILE A 1 80 ? -2.500 15.652 -4.247 1.00 94.12 80 ILE A O 1
ATOM 677 N N . TYR A 1 81 ? -2.694 15.072 -2.095 1.00 92.62 81 TYR A N 1
ATOM 678 C CA . TYR A 1 81 ? -3.465 16.254 -1.721 1.00 92.62 81 TYR A CA 1
ATOM 679 C C . TYR A 1 81 ? -2.608 17.528 -1.738 1.00 92.62 81 TYR A C 1
ATOM 681 O O . TYR A 1 81 ? -3.081 18.580 -2.164 1.00 92.62 81 TYR A O 1
ATOM 689 N N . PHE A 1 82 ? -1.346 17.438 -1.315 1.00 89.94 82 PHE A N 1
ATOM 690 C CA . PHE A 1 82 ? -0.443 18.587 -1.178 1.00 89.94 82 PHE A CA 1
ATOM 691 C C . PHE A 1 82 ? 0.410 18.845 -2.421 1.00 89.94 82 PHE A C 1
ATOM 693 O O . PHE A 1 82 ? 0.798 19.980 -2.683 1.00 89.94 82 PHE A O 1
ATOM 700 N N . VAL A 1 83 ? 0.709 17.801 -3.189 1.00 87.75 83 VAL A N 1
ATOM 701 C CA . VAL A 1 83 ? 1.497 17.901 -4.415 1.00 87.75 83 VAL A CA 1
ATOM 702 C C . VAL A 1 83 ? 0.579 18.310 -5.565 1.00 87.75 83 VAL A C 1
ATOM 704 O O . VAL A 1 83 ? -0.529 17.787 -5.724 1.00 87.75 83 VAL A O 1
ATOM 707 N N . HIS A 1 84 ? 1.033 19.262 -6.381 1.00 76.62 84 HIS A N 1
ATOM 708 C CA . HIS A 1 84 ? 0.337 19.587 -7.618 1.00 76.62 84 HIS A CA 1
ATOM 709 C C . HIS A 1 84 ? 0.368 18.359 -8.533 1.00 76.62 84 HIS A C 1
ATOM 711 O O . HIS A 1 84 ? 1.431 17.847 -8.877 1.00 76.62 84 HIS A O 1
ATOM 717 N N . SER A 1 85 ? -0.811 17.853 -8.871 1.00 77.88 85 SER A N 1
ATOM 718 C CA . SER A 1 85 ? -0.984 16.728 -9.777 1.00 77.88 85 SER A CA 1
ATOM 719 C C . SER A 1 85 ? -2.081 17.103 -10.750 1.00 77.88 85 SER A C 1
ATOM 721 O O . SER A 1 85 ? -3.223 17.305 -10.332 1.00 77.88 85 SER A O 1
ATOM 723 N N . ASP A 1 86 ? -1.746 17.131 -12.036 1.00 79.38 86 ASP A N 1
ATOM 724 C CA . ASP A 1 86 ? -2.679 17.446 -13.126 1.00 79.38 86 ASP A CA 1
ATOM 725 C C . ASP A 1 86 ? -3.865 16.467 -13.182 1.00 79.38 86 ASP A C 1
ATOM 727 O O . ASP A 1 86 ? -4.878 16.719 -13.830 1.00 79.38 86 ASP A O 1
ATOM 731 N N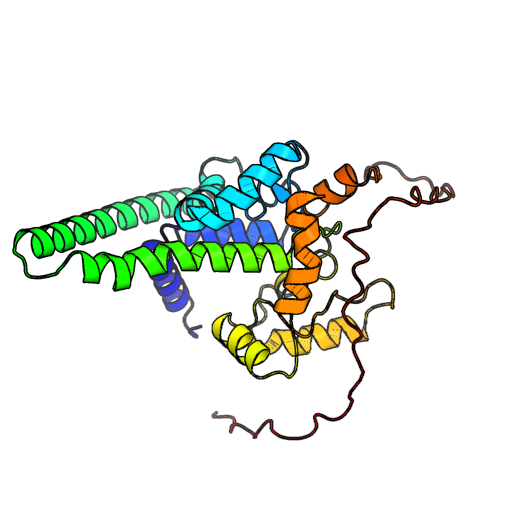 . ARG A 1 87 ? -3.757 15.322 -12.493 1.00 80.38 87 ARG A N 1
ATOM 732 C CA . ARG A 1 87 ? -4.791 14.281 -12.446 1.00 80.38 87 ARG A CA 1
ATOM 733 C C . ARG A 1 87 ? -5.750 14.418 -11.270 1.00 80.38 87 ARG A C 1
ATOM 735 O O . ARG A 1 87 ? -6.779 13.742 -11.258 1.00 80.38 87 ARG A O 1
ATOM 742 N N . LEU A 1 88 ? -5.447 15.264 -10.283 1.00 92.75 88 LEU A N 1
ATOM 743 C CA . LEU A 1 88 ? -6.304 15.420 -9.112 1.00 92.75 88 LEU A CA 1
ATOM 744 C C . LEU A 1 88 ? -7.313 16.554 -9.322 1.00 92.75 88 LEU A C 1
ATOM 746 O O . LEU A 1 88 ? -7.029 17.718 -9.048 1.00 92.75 88 LEU A O 1
ATOM 750 N N . SER A 1 89 ? -8.519 16.190 -9.765 1.00 93.94 89 SER A N 1
ATOM 751 C CA . SER A 1 89 ? -9.631 17.139 -9.918 1.00 93.94 89 SER A CA 1
ATOM 752 C C . SER A 1 89 ? -10.035 17.809 -8.594 1.00 93.94 89 SER A C 1
ATOM 754 O O . SER A 1 89 ? -9.925 17.212 -7.519 1.00 93.94 89 SER A O 1
ATOM 756 N N . GLU A 1 90 ? -10.620 19.007 -8.669 1.00 94.00 90 GLU A N 1
ATOM 757 C CA . GLU A 1 90 ? -11.148 19.726 -7.495 1.00 94.00 90 GLU A CA 1
ATOM 758 C C . GLU A 1 90 ? -12.224 18.941 -6.731 1.00 94.00 90 GLU A C 1
ATOM 760 O O . GLU A 1 90 ? -12.285 18.949 -5.496 1.00 94.00 90 GLU A O 1
ATOM 765 N N . SER A 1 91 ? -13.048 18.183 -7.461 1.00 95.88 91 SER A N 1
ATOM 766 C CA . SER A 1 91 ? -14.040 17.294 -6.853 1.00 95.88 91 SER A CA 1
ATOM 767 C C . SER A 1 91 ? -13.376 16.211 -5.991 1.00 95.88 91 SER A C 1
ATOM 769 O O . SER A 1 91 ? -13.830 15.938 -4.877 1.00 95.88 91 SER A O 1
ATOM 771 N N . ALA A 1 92 ? -12.255 15.649 -6.459 1.00 95.75 92 ALA A N 1
ATOM 772 C CA . ALA A 1 92 ? -11.481 14.660 -5.724 1.00 95.75 92 ALA A CA 1
ATOM 773 C C . ALA A 1 92 ? -10.783 15.287 -4.510 1.00 95.75 92 ALA A C 1
ATOM 775 O O . ALA A 1 92 ? -10.856 14.712 -3.426 1.00 95.75 92 ALA A O 1
ATOM 776 N N . ARG A 1 93 ? -10.203 16.492 -4.638 1.00 95.75 93 ARG A N 1
ATOM 777 C CA . ARG A 1 93 ? -9.628 17.248 -3.503 1.00 95.75 93 ARG A CA 1
ATOM 778 C C . ARG A 1 93 ? -10.660 17.478 -2.403 1.00 95.75 93 ARG A C 1
ATOM 780 O O . ARG A 1 93 ? -10.422 17.164 -1.236 1.00 95.75 93 ARG A O 1
ATOM 787 N N . THR A 1 94 ? -11.845 17.953 -2.782 1.00 96.62 94 THR A N 1
ATOM 788 C CA . THR A 1 94 ? -12.951 18.176 -1.844 1.00 96.62 94 THR A CA 1
ATOM 789 C C . THR A 1 94 ? -13.390 16.877 -1.168 1.00 96.62 94 THR A C 1
ATOM 791 O O . THR A 1 94 ? -13.667 16.874 0.035 1.00 96.62 94 THR A O 1
ATOM 794 N N . MET A 1 95 ? -13.435 15.768 -1.912 1.00 97.69 95 MET A N 1
ATOM 795 C CA . MET A 1 95 ? -13.781 14.463 -1.355 1.00 97.69 95 MET A CA 1
ATOM 796 C C . MET A 1 95 ? -12.718 13.956 -0.375 1.00 97.69 95 MET A C 1
ATOM 798 O O . MET A 1 95 ? -13.081 13.526 0.713 1.00 97.69 95 MET A O 1
ATOM 802 N N . ILE A 1 96 ? -11.427 14.077 -0.699 1.00 97.19 96 ILE A N 1
ATOM 803 C CA . ILE A 1 96 ? -10.324 13.713 0.207 1.00 97.19 96 ILE A CA 1
ATOM 804 C C . ILE A 1 96 ? -10.448 14.481 1.528 1.00 97.19 96 ILE A C 1
ATOM 806 O O . ILE A 1 96 ? -10.414 13.877 2.598 1.00 97.19 96 ILE A O 1
ATOM 810 N N . ARG A 1 97 ? -10.691 15.798 1.471 1.00 97.25 97 ARG A N 1
ATOM 811 C CA . ARG A 1 97 ? -10.899 16.623 2.673 1.00 97.25 97 ARG A CA 1
ATOM 812 C C . ARG A 1 97 ? -12.080 16.135 3.519 1.00 97.25 97 ARG A C 1
ATOM 814 O O . ARG A 1 97 ? -11.974 16.058 4.739 1.00 97.25 97 ARG A O 1
ATOM 821 N N . ARG A 1 98 ? -13.210 15.806 2.884 1.00 98.19 98 ARG A N 1
ATOM 822 C CA . ARG A 1 98 ? -14.393 15.269 3.581 1.00 98.19 98 ARG A CA 1
ATOM 823 C C . ARG A 1 98 ? -14.114 13.897 4.198 1.00 98.19 98 ARG A C 1
ATOM 825 O O . ARG A 1 98 ? -14.538 13.655 5.319 1.00 98.19 98 ARG A O 1
ATOM 832 N N . GLU A 1 99 ? -13.398 13.023 3.494 1.00 97.88 99 GLU A N 1
ATOM 833 C CA . GLU A 1 99 ? -12.998 11.708 4.008 1.00 97.88 99 GLU A CA 1
ATOM 834 C C . GLU A 1 99 ? -12.071 11.840 5.228 1.00 97.88 99 GLU A C 1
ATOM 836 O O . GLU A 1 99 ? -12.291 11.135 6.209 1.00 97.88 99 GLU A O 1
ATOM 841 N N . TYR A 1 100 ? -11.126 12.791 5.237 1.00 97.50 100 TYR A N 1
ATOM 842 C CA . TYR A 1 100 ? -10.331 13.097 6.436 1.00 97.50 100 TYR A CA 1
ATOM 843 C C . TYR A 1 100 ? -11.178 13.604 7.602 1.00 97.50 100 TYR A C 1
ATOM 845 O O . TYR A 1 100 ? -10.972 13.165 8.729 1.00 97.50 100 TYR A O 1
ATOM 853 N N . LEU A 1 101 ? -12.142 14.497 7.353 1.00 98.06 101 LEU A N 1
ATOM 854 C CA . LEU A 1 101 ? -13.028 14.987 8.412 1.00 98.06 101 LEU A CA 1
ATOM 855 C C . LEU A 1 101 ? -13.854 13.845 9.022 1.00 98.06 101 LEU A C 1
ATOM 857 O O . LEU A 1 101 ? -13.933 13.727 10.240 1.00 98.06 101 LEU A O 1
ATOM 861 N N . VAL A 1 102 ? -14.435 12.979 8.187 1.00 98.31 102 VAL A N 1
ATOM 862 C CA . VAL A 1 102 ? -15.194 11.804 8.650 1.00 98.31 102 VAL A CA 1
ATOM 863 C C . VAL A 1 102 ? -14.298 10.849 9.437 1.00 98.31 102 VAL A C 1
ATOM 865 O O . VAL A 1 102 ? -14.699 10.369 10.492 1.00 98.31 102 VAL A O 1
ATOM 868 N N . MET A 1 103 ? -13.082 10.601 8.954 1.00 97.62 103 MET A N 1
ATOM 869 C CA . MET A 1 103 ? -12.097 9.763 9.633 1.00 97.62 103 MET A CA 1
ATOM 870 C C . MET A 1 103 ? -11.706 10.336 11.000 1.00 97.62 103 MET A C 1
ATOM 872 O O . MET A 1 103 ? -11.685 9.592 11.976 1.00 97.62 103 MET A O 1
ATOM 876 N N . LEU A 1 104 ? -11.460 11.648 11.094 1.00 97.75 104 LEU A N 1
ATOM 877 C CA . LEU A 1 104 ? -11.164 12.330 12.355 1.00 97.75 104 LEU A CA 1
ATOM 878 C C . LEU A 1 104 ? -12.316 12.176 13.355 1.00 97.75 104 LEU A C 1
ATOM 880 O O . LE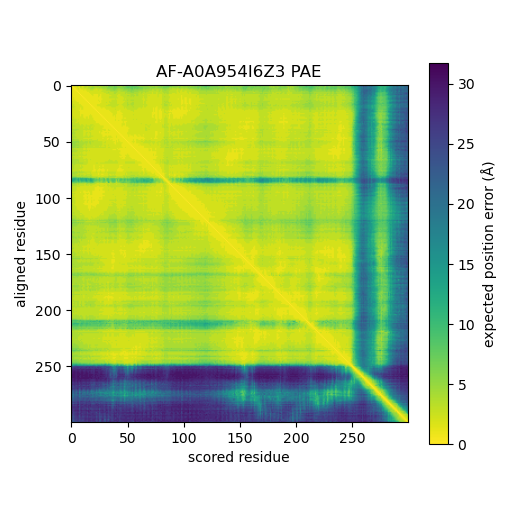U A 1 104 ? -12.082 11.803 14.501 1.00 97.75 104 LEU A O 1
ATOM 884 N N . LEU A 1 105 ? -13.555 12.423 12.920 1.00 98.44 105 LEU A N 1
ATOM 885 C CA . LEU A 1 105 ? -14.742 12.284 13.768 1.00 98.44 105 LEU A CA 1
ATOM 886 C C . LEU A 1 105 ? -14.945 10.837 14.234 1.00 98.44 105 LEU A C 1
ATOM 888 O O . LEU A 1 105 ? -15.207 10.600 15.413 1.00 98.44 105 LEU A O 1
ATOM 892 N N . PHE A 1 106 ? -14.786 9.869 13.328 1.00 98.25 106 PHE A N 1
ATOM 893 C CA . PHE A 1 106 ? -14.887 8.447 13.649 1.00 98.25 106 PHE A CA 1
ATOM 894 C C . PHE A 1 106 ? -13.851 8.039 14.701 1.00 98.25 106 PHE A C 1
ATOM 896 O O . PHE A 1 106 ? -14.209 7.462 15.726 1.00 98.25 106 PHE A O 1
ATOM 903 N N . TRP A 1 107 ? -12.578 8.380 14.493 1.00 97.31 107 TRP A N 1
ATOM 904 C CA . TRP A 1 107 ? -11.514 8.005 15.422 1.00 97.31 107 TRP A CA 1
ATOM 905 C C . TRP A 1 107 ? -11.577 8.755 16.748 1.00 97.31 107 TRP A C 1
ATOM 907 O O . TRP A 1 107 ? -11.256 8.161 17.774 1.00 97.31 107 TRP A O 1
ATOM 917 N N . ALA A 1 108 ? -12.053 10.002 16.767 1.00 98.44 108 ALA A N 1
ATOM 918 C CA . ALA A 1 108 ? -12.335 10.713 18.012 1.00 98.44 108 ALA A CA 1
ATOM 919 C C . ALA A 1 108 ? -13.407 9.982 18.840 1.00 98.44 108 ALA A C 1
ATOM 921 O O . ALA A 1 108 ? -13.233 9.792 20.043 1.00 98.44 108 ALA A O 1
ATOM 922 N N . LEU A 1 109 ? -14.477 9.503 18.194 1.00 98.56 109 LEU A N 1
ATOM 923 C CA . LEU A 1 109 ? -15.527 8.726 18.856 1.00 98.56 109 LEU A CA 1
ATOM 924 C C . LEU A 1 109 ? -15.018 7.367 19.357 1.00 98.56 109 LEU A C 1
ATOM 926 O O . LEU A 1 109 ? -15.321 6.978 20.487 1.00 98.56 109 LEU A O 1
ATOM 930 N N . VAL A 1 110 ? -14.226 6.655 18.550 1.00 97.12 110 VAL A N 1
ATOM 931 C CA . VAL A 1 110 ? -13.606 5.385 18.960 1.00 97.12 110 VAL A CA 1
ATOM 932 C C . VAL A 1 110 ? -12.670 5.606 20.147 1.00 97.12 110 VAL A C 1
ATOM 934 O O . VAL A 1 110 ? -12.785 4.896 21.144 1.00 97.12 110 VAL A O 1
ATOM 937 N N . ALA A 1 111 ? -11.796 6.614 20.090 1.00 97.00 111 ALA A N 1
ATOM 938 C CA . ALA A 1 111 ? -10.865 6.931 21.169 1.00 97.00 111 ALA A CA 1
ATOM 939 C C . ALA A 1 111 ? -11.594 7.311 22.466 1.00 97.00 111 ALA A C 1
ATOM 941 O O . ALA A 1 111 ? -11.238 6.808 23.530 1.00 97.00 111 ALA A O 1
ATOM 942 N N . ALA A 1 112 ? -12.647 8.131 22.385 1.00 98.38 112 ALA A N 1
ATOM 943 C CA . ALA A 1 112 ? -13.467 8.488 23.541 1.00 98.38 112 ALA A CA 1
ATOM 944 C C . ALA A 1 112 ? -14.163 7.260 24.151 1.00 98.38 112 ALA A C 1
ATOM 946 O O . ALA A 1 112 ? -14.157 7.079 25.368 1.00 98.38 112 ALA A O 1
ATOM 947 N N . THR A 1 113 ? -14.707 6.382 23.304 1.00 98.25 113 THR A N 1
ATOM 948 C CA . THR A 1 113 ? -15.390 5.155 23.738 1.00 98.25 113 THR A CA 1
ATOM 949 C C . THR A 1 113 ? -14.416 4.189 24.410 1.00 98.25 113 THR A C 1
ATOM 951 O O . THR A 1 113 ? -14.676 3.719 25.516 1.00 98.25 113 THR A O 1
ATOM 954 N N . VAL A 1 114 ? -13.269 3.917 23.782 1.00 97.50 114 VAL A N 1
ATOM 955 C CA . VAL A 1 114 ? -12.225 3.044 24.340 1.00 97.50 114 VAL A CA 1
ATOM 956 C C . VAL A 1 114 ? -11.657 3.640 25.628 1.00 97.50 114 VAL A C 1
ATOM 958 O O . VAL A 1 114 ? -11.516 2.921 26.614 1.00 97.50 114 VAL A O 1
ATOM 961 N N . GLY A 1 115 ? -11.405 4.951 25.661 1.00 97.94 115 GLY A N 1
ATOM 962 C CA . GLY A 1 115 ? -10.949 5.659 26.857 1.00 97.94 115 GLY A CA 1
ATOM 963 C C . GLY A 1 115 ? -11.930 5.528 28.023 1.00 97.94 115 GLY A C 1
ATOM 964 O O . GLY A 1 115 ? -11.518 5.211 29.136 1.00 97.94 115 GLY A O 1
ATOM 965 N N . TRP A 1 116 ? -13.232 5.674 27.767 1.00 98.62 116 TRP A N 1
ATOM 966 C CA . TRP A 1 116 ? -14.270 5.461 28.776 1.00 98.62 116 TRP A CA 1
ATOM 967 C C . TRP A 1 116 ? -14.341 4.003 29.261 1.00 98.62 116 TRP A C 1
ATOM 969 O O . TRP A 1 116 ? -14.440 3.754 30.465 1.00 98.62 116 TRP A O 1
ATOM 979 N N . LEU A 1 117 ? -14.244 3.024 28.355 1.00 98.38 117 LEU A N 1
ATOM 980 C CA . LEU A 1 117 ? -14.232 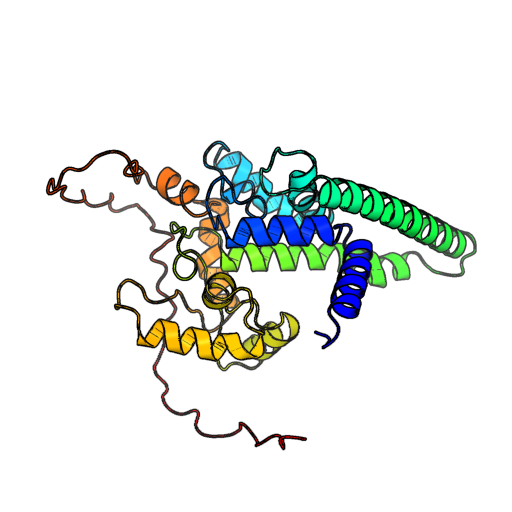1.599 28.716 1.00 98.38 117 LEU A CA 1
ATOM 981 C C . LEU A 1 117 ? -13.019 1.228 29.581 1.00 98.38 117 LEU A C 1
ATOM 983 O O . LEU A 1 117 ? -13.162 0.464 30.534 1.00 98.38 117 LEU A O 1
ATOM 987 N N . LEU A 1 118 ? -11.846 1.787 29.274 1.00 98.06 118 LEU A N 1
ATOM 988 C CA . LEU A 1 118 ? -10.628 1.615 30.067 1.00 98.06 118 LEU A CA 1
ATOM 989 C C . LEU A 1 118 ? -10.763 2.283 31.442 1.00 98.06 118 LEU A C 1
ATOM 991 O O . LEU A 1 118 ? -10.485 1.653 32.459 1.00 98.06 118 LEU A O 1
ATOM 995 N N . ALA A 1 119 ? -11.244 3.530 31.488 1.00 98.12 119 ALA A N 1
ATOM 996 C CA . ALA A 1 119 ? -11.410 4.290 32.729 1.00 98.12 119 ALA A CA 1
ATOM 997 C C . ALA A 1 119 ? -12.426 3.654 33.694 1.00 98.12 119 ALA A C 1
ATOM 999 O O . ALA A 1 119 ? -12.289 3.776 34.907 1.00 98.12 119 ALA A O 1
ATOM 1000 N N . THR A 1 120 ? -13.432 2.957 33.163 1.00 98.31 120 THR A N 1
ATOM 1001 C CA . THR A 1 120 ? -14.446 2.238 33.954 1.00 98.31 120 THR A CA 1
ATOM 1002 C C . THR A 1 120 ? -14.074 0.783 34.253 1.00 98.31 120 THR A C 1
ATOM 1004 O O . THR A 1 120 ? -14.874 0.065 34.849 1.00 98.31 120 THR A O 1
ATOM 1007 N N . GLY A 1 121 ? -12.893 0.319 33.828 1.00 97.56 121 GLY A N 1
ATOM 1008 C CA . GLY A 1 121 ? -12.437 -1.058 34.040 1.00 97.56 121 GLY A CA 1
ATOM 1009 C C . GLY A 1 121 ? -13.216 -2.119 33.253 1.00 97.56 121 GLY A C 1
ATOM 1010 O O . GLY A 1 121 ? -13.091 -3.306 33.542 1.00 97.56 121 GLY A O 1
ATOM 1011 N N . ARG A 1 122 ? -14.018 -1.722 32.255 1.00 98.00 122 ARG A N 1
ATOM 1012 C CA . ARG A 1 122 ? -14.806 -2.643 31.411 1.00 98.00 122 ARG A CA 1
ATOM 1013 C C . ARG A 1 122 ? -13.959 -3.362 30.366 1.00 98.00 122 ARG A C 1
ATOM 1015 O O . ARG A 1 122 ? -14.352 -4.413 29.871 1.00 98.00 122 ARG A O 1
ATOM 1022 N N . VAL A 1 123 ? -12.815 -2.782 30.013 1.00 97.62 123 VAL A N 1
ATOM 1023 C CA . VAL A 1 123 ? -11.814 -3.367 29.118 1.00 97.62 123 VAL A CA 1
ATOM 1024 C C . VAL A 1 123 ? -10.439 -3.165 29.746 1.00 97.62 123 VAL A C 1
ATOM 1026 O O . VAL A 1 123 ? -10.164 -2.113 30.315 1.00 97.62 123 VAL A O 1
ATOM 1029 N N . ALA A 1 124 ? -9.567 -4.165 29.636 1.00 97.38 124 ALA A N 1
ATOM 1030 C CA . ALA A 1 124 ? -8.179 -4.061 30.072 1.00 97.38 124 ALA A CA 1
ATOM 1031 C C . ALA A 1 124 ? -7.278 -3.527 28.948 1.00 97.38 124 ALA A C 1
ATOM 1033 O O . ALA A 1 124 ? -7.468 -3.860 27.775 1.00 97.38 124 ALA A O 1
ATOM 1034 N N . TRP A 1 125 ? -6.226 -2.787 29.312 1.00 97.12 125 TRP A N 1
ATOM 1035 C CA . TRP A 1 125 ? -5.211 -2.315 28.361 1.00 97.12 125 TRP A CA 1
ATOM 1036 C C . TRP A 1 125 ? -4.603 -3.447 27.532 1.00 97.12 125 TRP A C 1
ATOM 1038 O O . TRP A 1 125 ? -4.407 -3.282 26.333 1.00 97.12 125 TRP A O 1
ATOM 1048 N N . THR A 1 126 ? -4.381 -4.619 28.130 1.00 97.56 126 THR A N 1
ATOM 1049 C CA . THR A 1 126 ? -3.850 -5.796 27.429 1.00 97.56 126 THR A CA 1
ATOM 1050 C C . THR A 1 126 ? -4.724 -6.211 26.245 1.00 97.56 126 THR A C 1
ATOM 1052 O O . THR A 1 126 ? -4.196 -6.568 25.196 1.00 97.56 126 THR A O 1
ATOM 1055 N N . VAL A 1 127 ? -6.053 -6.108 26.370 1.00 96.44 127 VAL A N 1
ATOM 1056 C CA . VAL A 1 127 ? -6.980 -6.422 25.273 1.00 96.44 127 VAL A CA 1
ATOM 1057 C C . VAL A 1 127 ? -6.829 -5.403 24.148 1.00 96.44 127 VAL A C 1
ATOM 1059 O O . VAL A 1 127 ? -6.677 -5.795 22.997 1.00 96.44 127 VAL A O 1
ATOM 1062 N N . VAL A 1 128 ? -6.795 -4.105 24.464 1.00 95.81 128 VAL A N 1
ATOM 1063 C CA . VAL A 1 128 ? -6.603 -3.041 23.460 1.00 95.81 128 VAL A CA 1
ATOM 1064 C C . VAL A 1 128 ? -5.257 -3.196 22.745 1.00 95.81 128 VAL A C 1
ATOM 1066 O O . VAL A 1 128 ? -5.185 -3.100 21.518 1.00 95.81 128 VAL A O 1
ATOM 1069 N N . LEU A 1 129 ? -4.195 -3.483 23.499 1.00 96.31 129 LEU A N 1
ATOM 1070 C CA . LEU A 1 129 ? -2.852 -3.658 22.959 1.00 96.31 129 LEU A CA 1
ATOM 1071 C C . LEU A 1 129 ? -2.766 -4.868 22.023 1.00 96.31 129 LEU A C 1
ATOM 1073 O O . LEU A 1 129 ? -2.290 -4.724 20.902 1.00 96.31 129 LEU A O 1
ATOM 1077 N N . LEU A 1 130 ? -3.242 -6.040 22.451 1.00 96.75 130 LEU A N 1
ATOM 1078 C CA . LEU A 1 130 ? -3.102 -7.277 21.677 1.00 96.75 130 LEU A CA 1
ATOM 1079 C C . LEU A 1 130 ? -4.115 -7.396 20.535 1.00 96.75 130 LEU A C 1
ATOM 1081 O O . LEU A 1 130 ? -3.762 -7.886 19.467 1.00 96.75 130 LEU A O 1
ATOM 1085 N N . ALA A 1 131 ? -5.359 -6.957 20.738 1.00 94.69 131 ALA A N 1
ATOM 1086 C CA . ALA A 1 131 ? -6.414 -7.116 19.738 1.00 94.69 131 ALA A CA 1
ATOM 1087 C C . ALA A 1 131 ? -6.396 -6.020 18.667 1.00 94.69 131 ALA A C 1
ATOM 1089 O O . ALA A 1 131 ? -6.871 -6.254 17.559 1.00 94.69 131 ALA A O 1
ATOM 1090 N N . TYR A 1 132 ? -5.871 -4.830 18.984 1.00 91.75 132 TYR A N 1
ATOM 1091 C CA . TYR A 1 132 ? -5.938 -3.686 18.077 1.00 91.75 132 TYR A CA 1
ATOM 1092 C C . TYR A 1 132 ? -4.574 -3.063 17.778 1.00 91.75 132 TYR A C 1
ATOM 1094 O O . TYR A 1 132 ? -4.173 -3.017 16.613 1.00 91.75 132 TYR A O 1
ATOM 1102 N N . VAL A 1 133 ? -3.841 -2.602 18.798 1.00 93.19 133 VAL A N 1
ATOM 1103 C CA . VAL A 1 133 ? -2.596 -1.841 18.576 1.00 93.19 133 VAL A CA 1
ATOM 1104 C C . VAL A 1 133 ? -1.540 -2.703 17.889 1.00 93.19 133 VAL A C 1
ATOM 1106 O O . VAL A 1 133 ? -1.012 -2.306 16.856 1.00 93.19 133 VAL A O 1
ATOM 1109 N N . LEU A 1 134 ? -1.264 -3.899 18.408 1.00 95.31 134 LEU A N 1
ATOM 1110 C CA . LEU A 1 134 ? -0.214 -4.767 17.882 1.00 95.31 134 LEU A CA 1
ATOM 1111 C C . LEU A 1 134 ? -0.478 -5.196 16.420 1.00 95.31 134 LEU A C 1
ATOM 1113 O O . LEU A 1 134 ? 0.410 -4.978 15.593 1.00 95.31 134 LEU A O 1
ATOM 1117 N N . PRO A 1 135 ? -1.673 -5.698 16.034 1.00 94.00 135 PRO A N 1
ATOM 1118 C CA . PRO A 1 135 ? -1.983 -5.960 14.627 1.00 94.00 135 PRO A CA 1
ATOM 1119 C C . PRO A 1 135 ? -1.869 -4.716 13.737 1.00 94.00 135 PRO A C 1
ATOM 1121 O O . PRO A 1 135 ? -1.348 -4.811 12.626 1.00 94.00 135 PRO A O 1
ATOM 1124 N N . SER A 1 136 ? -2.294 -3.547 14.230 1.00 90.88 136 SER A N 1
ATOM 1125 C CA . SER A 1 136 ? -2.229 -2.281 13.483 1.00 90.88 136 SER A CA 1
ATOM 1126 C C . SER A 1 136 ? -0.799 -1.777 13.271 1.00 90.88 136 SER A C 1
ATOM 1128 O O . SER A 1 136 ? -0.549 -1.046 12.317 1.00 90.88 136 SER A O 1
ATOM 1130 N N . LEU A 1 137 ? 0.149 -2.169 14.128 1.00 91.38 137 LEU A N 1
ATOM 1131 C CA . LEU A 1 137 ? 1.574 -1.889 13.942 1.00 91.38 137 LEU A CA 1
ATOM 1132 C C . LEU A 1 137 ? 2.221 -2.874 12.959 1.00 91.38 137 LEU A C 1
ATOM 1134 O O . LEU A 1 137 ? 3.011 -2.468 12.109 1.00 91.38 137 LEU A O 1
ATOM 1138 N N . ILE A 1 138 ? 1.866 -4.159 13.045 1.00 95.25 138 ILE A N 1
ATOM 1139 C CA . ILE A 1 138 ? 2.469 -5.224 12.231 1.00 95.25 138 ILE A CA 1
ATOM 1140 C C . ILE A 1 138 ? 1.969 -5.181 10.781 1.00 95.25 138 ILE A C 1
ATOM 1142 O O . ILE A 1 138 ? 2.768 -5.285 9.849 1.00 95.25 138 ILE A O 1
ATOM 1146 N N . ALA A 1 139 ? 0.659 -5.032 10.567 1.00 94.62 139 ALA A N 1
ATOM 1147 C CA . ALA A 1 139 ? 0.060 -5.172 9.240 1.00 94.62 139 ALA A CA 1
ATOM 1148 C C . ALA A 1 139 ? 0.610 -4.166 8.203 1.00 94.62 139 ALA A C 1
ATOM 1150 O O . ALA A 1 139 ? 0.954 -4.597 7.099 1.00 94.62 139 ALA A O 1
ATOM 1151 N N . PRO A 1 140 ? 0.789 -2.866 8.518 1.00 94.31 140 PRO A N 1
ATOM 1152 C CA . PRO A 1 140 ? 1.415 -1.926 7.590 1.00 94.31 140 PRO A CA 1
ATOM 1153 C C . PRO A 1 140 ? 2.872 -2.273 7.268 1.00 94.31 140 PRO A C 1
ATOM 1155 O O . PRO A 1 140 ? 3.278 -2.118 6.120 1.00 94.31 140 PRO A O 1
ATOM 1158 N N . GLY A 1 141 ? 3.637 -2.791 8.236 1.00 95.94 141 GLY A N 1
ATOM 1159 C CA . GLY A 1 141 ? 5.009 -3.254 8.009 1.00 95.94 141 GLY A CA 1
ATOM 1160 C C . GLY A 1 141 ? 5.073 -4.454 7.057 1.00 95.94 141 GLY A C 1
ATOM 1161 O O . GLY A 1 141 ? 5.900 -4.480 6.147 1.00 95.94 141 GLY A O 1
ATOM 1162 N N . ILE A 1 142 ? 4.143 -5.409 7.189 1.00 95.25 142 ILE A N 1
ATOM 1163 C CA . ILE A 1 142 ? 3.997 -6.529 6.241 1.00 95.25 142 ILE A CA 1
ATOM 1164 C C . ILE A 1 142 ? 3.624 -6.011 4.845 1.00 95.25 142 ILE A C 1
ATOM 1166 O O . ILE A 1 142 ? 4.197 -6.458 3.850 1.00 95.25 142 ILE A O 1
ATOM 1170 N N . ASN A 1 143 ? 2.702 -5.049 4.749 1.00 95.06 143 ASN A N 1
ATOM 1171 C CA . ASN A 1 143 ? 2.329 -4.461 3.462 1.00 95.06 143 ASN A CA 1
ATOM 1172 C C . ASN A 1 143 ? 3.496 -3.695 2.808 1.00 95.06 143 ASN A C 1
ATOM 1174 O O . ASN A 1 143 ? 3.688 -3.802 1.598 1.00 95.06 143 ASN A O 1
ATOM 1178 N N . ALA A 1 144 ? 4.307 -2.982 3.594 1.00 96.50 144 ALA A N 1
ATOM 1179 C CA . ALA A 1 144 ? 5.532 -2.339 3.120 1.00 96.50 144 ALA A CA 1
ATOM 1180 C C . ALA A 1 144 ? 6.549 -3.369 2.605 1.00 96.50 144 ALA A C 1
ATOM 1182 O O . ALA A 1 144 ? 7.090 -3.217 1.511 1.00 96.50 144 ALA A O 1
ATOM 1183 N N . ALA A 1 145 ? 6.754 -4.468 3.340 1.00 96.50 145 ALA A N 1
ATOM 1184 C CA . ALA A 1 145 ? 7.620 -5.558 2.899 1.00 96.50 145 ALA A CA 1
ATOM 1185 C C . ALA A 1 145 ? 7.141 -6.170 1.570 1.00 96.50 145 ALA A C 1
ATOM 1187 O O . ALA A 1 145 ? 7.952 -6.366 0.667 1.00 96.50 145 ALA A O 1
ATOM 1188 N N . ARG A 1 146 ? 5.828 -6.403 1.413 1.00 96.06 146 ARG A N 1
ATOM 1189 C CA . ARG A 1 146 ? 5.221 -6.855 0.148 1.00 96.06 146 ARG A CA 1
ATOM 1190 C C . ARG A 1 146 ? 5.517 -5.878 -0.996 1.00 96.06 146 ARG A C 1
ATOM 1192 O O . ARG A 1 146 ? 6.061 -6.297 -2.013 1.00 96.06 146 ARG A O 1
ATOM 1199 N N . LYS A 1 147 ? 5.241 -4.584 -0.805 1.00 96.31 147 LYS A N 1
ATOM 1200 C CA . LYS A 1 147 ? 5.543 -3.519 -1.779 1.00 96.31 147 LYS A CA 1
ATOM 1201 C C . LYS A 1 147 ? 7.022 -3.517 -2.186 1.00 96.31 147 LYS A C 1
ATOM 1203 O O . LYS A 1 147 ? 7.351 -3.353 -3.359 1.00 96.31 147 LYS A O 1
ATOM 1208 N N . PHE A 1 148 ? 7.940 -3.716 -1.238 1.00 97.69 148 PHE A N 1
ATOM 1209 C CA . PHE A 1 148 ? 9.370 -3.775 -1.551 1.00 97.69 148 PHE A CA 1
ATOM 1210 C C . PHE A 1 148 ? 9.741 -5.013 -2.349 1.00 97.69 148 PHE A C 1
ATOM 1212 O O . PHE A 1 148 ? 10.508 -4.891 -3.302 1.00 97.69 148 PHE A O 1
ATOM 1219 N N . ILE A 1 149 ? 9.185 -6.174 -1.997 1.00 96.75 149 ILE A N 1
ATOM 1220 C CA . ILE A 1 149 ? 9.366 -7.406 -2.771 1.00 96.75 149 ILE A CA 1
ATOM 1221 C C . ILE A 1 149 ? 8.952 -7.174 -4.227 1.00 96.75 149 ILE A C 1
ATOM 1223 O O . ILE A 1 149 ? 9.691 -7.521 -5.148 1.00 96.75 149 ILE A O 1
ATOM 1227 N N . GLU A 1 150 ? 7.803 -6.537 -4.423 1.00 96.81 150 GLU A N 1
ATOM 1228 C CA . GLU A 1 150 ? 7.207 -6.301 -5.733 1.00 96.81 150 GLU A CA 1
ATOM 1229 C C . GLU A 1 150 ? 7.993 -5.303 -6.590 1.00 96.81 150 GLU A C 1
ATOM 1231 O O . GLU A 1 150 ? 8.125 -5.543 -7.782 1.00 96.81 150 GLU A O 1
ATOM 1236 N N . HIS A 1 151 ? 8.564 -4.229 -6.037 1.00 97.44 151 HIS A N 1
ATOM 1237 C CA . HIS A 1 151 ? 9.162 -3.175 -6.875 1.00 97.44 151 HIS A CA 1
ATOM 1238 C C . HIS A 1 151 ? 10.657 -2.924 -6.671 1.00 97.44 151 HIS A C 1
ATOM 1240 O O . HIS A 1 151 ? 11.355 -2.524 -7.604 1.00 97.44 151 HIS A O 1
ATOM 1246 N N . LEU A 1 152 ? 11.170 -3.076 -5.449 1.00 96.75 152 LEU A N 1
ATOM 1247 C CA . LEU A 1 152 ? 12.432 -2.443 -5.072 1.00 96.75 152 LEU A CA 1
ATOM 1248 C C . LEU A 1 152 ? 13.632 -3.064 -5.801 1.00 96.75 152 LEU A C 1
ATOM 1250 O O . LEU A 1 152 ? 13.793 -4.285 -5.848 1.00 96.75 152 LEU A O 1
ATOM 1254 N N . GLY A 1 153 ? 14.508 -2.215 -6.332 1.00 95.12 153 GLY A N 1
ATOM 1255 C CA . GLY A 1 153 ? 15.717 -2.623 -7.046 1.00 95.12 153 GLY A CA 1
ATOM 1256 C C . GLY A 1 153 ? 15.510 -2.968 -8.522 1.00 95.12 153 GLY A C 1
ATOM 1257 O O . GLY A 1 153 ? 16.469 -3.376 -9.172 1.00 95.12 153 GLY A O 1
ATOM 1258 N N . LEU A 1 154 ? 14.301 -2.796 -9.067 1.00 94.44 154 LEU A N 1
ATOM 1259 C CA . LEU A 1 154 ? 14.031 -2.986 -10.494 1.00 94.44 154 LEU A CA 1
ATOM 1260 C C . LEU A 1 154 ? 14.218 -1.676 -11.264 1.00 94.44 154 LEU A C 1
ATOM 1262 O O . LEU A 1 154 ? 13.699 -0.638 -10.863 1.00 94.44 154 LEU A O 1
ATOM 1266 N N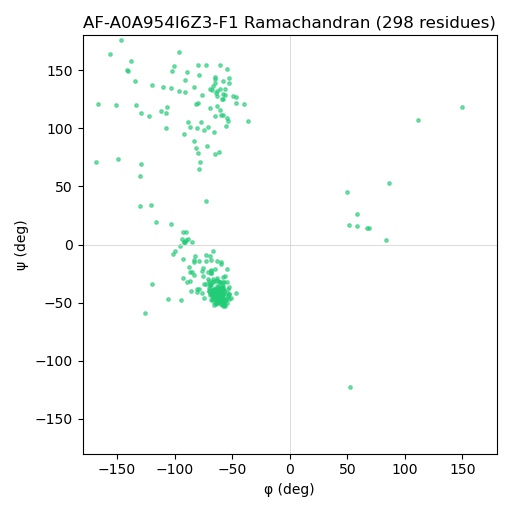 . ALA A 1 155 ? 14.954 -1.720 -12.376 1.00 94.19 155 ALA A N 1
ATOM 1267 C CA . ALA A 1 155 ? 15.383 -0.538 -13.136 1.00 94.19 155 ALA A CA 1
ATOM 1268 C C . ALA A 1 155 ? 14.434 -0.117 -14.277 1.00 94.19 155 ALA A C 1
ATOM 1270 O O . ALA A 1 155 ? 14.711 0.848 -14.997 1.00 94.19 155 ALA A O 1
ATOM 1271 N N . SER A 1 156 ? 13.312 -0.822 -14.442 1.00 93.62 156 SER A N 1
ATOM 1272 C CA . SER A 1 156 ? 12.365 -0.614 -15.539 1.00 93.62 156 SER A CA 1
ATOM 1273 C C . SER A 1 156 ? 11.115 0.160 -15.110 1.00 93.62 156 SER A C 1
ATOM 1275 O O . SER A 1 156 ? 10.662 0.068 -13.968 1.00 93.62 156 SER A O 1
ATOM 1277 N N . THR A 1 157 ? 10.559 0.919 -16.053 1.00 95.12 157 THR A N 1
ATOM 1278 C CA . THR A 1 157 ? 9.242 1.573 -15.967 1.00 95.12 157 THR A CA 1
ATOM 1279 C C . THR A 1 157 ? 8.164 0.788 -16.718 1.00 95.12 157 THR A C 1
ATOM 1281 O O . THR A 1 157 ? 6.990 1.142 -16.661 1.00 95.12 157 THR A O 1
ATOM 1284 N N . ASP A 1 158 ? 8.545 -0.277 -17.432 1.00 94.56 158 ASP A N 1
ATOM 1285 C CA . ASP A 1 158 ? 7.587 -1.212 -18.013 1.00 94.56 158 ASP A CA 1
ATOM 1286 C C . ASP A 1 158 ? 6.874 -1.992 -16.889 1.00 94.56 158 ASP A C 1
ATOM 1288 O O . ASP A 1 158 ? 7.551 -2.498 -15.995 1.00 94.56 158 ASP A O 1
ATOM 1292 N N . PRO A 1 159 ? 5.536 -2.130 -16.917 1.00 94.00 159 PRO A N 1
ATOM 1293 C CA . PRO A 1 159 ? 4.760 -2.890 -15.935 1.00 94.00 159 PRO A CA 1
ATOM 1294 C C . PRO A 1 159 ? 5.293 -4.277 -15.580 1.00 94.00 159 PRO A C 1
ATOM 1296 O O . PRO A 1 159 ? 5.276 -4.670 -14.415 1.00 94.00 159 PRO A O 1
ATOM 1299 N N . VAL A 1 160 ? 5.754 -5.023 -16.580 1.00 92.88 160 VAL A N 1
ATOM 1300 C CA . VAL A 1 160 ? 6.117 -6.434 -16.445 1.00 92.88 160 VAL A CA 1
ATOM 1301 C C . VAL A 1 160 ? 7.555 -6.575 -15.956 1.00 92.88 160 VAL A C 1
ATOM 1303 O O . VAL A 1 160 ? 7.827 -7.413 -15.105 1.00 92.88 160 VAL A O 1
ATOM 1306 N N . GLN A 1 161 ? 8.463 -5.734 -16.451 1.00 93.31 161 GLN A N 1
ATOM 1307 C CA . GLN A 1 161 ? 9.883 -5.744 -16.071 1.00 93.31 161 GLN A CA 1
ATOM 1308 C C . GLN A 1 161 ? 10.193 -4.907 -14.822 1.00 93.31 161 GLN A C 1
ATOM 1310 O O . GLN A 1 161 ? 11.201 -5.105 -14.147 1.00 93.31 161 GLN A O 1
ATOM 1315 N N . GLY A 1 162 ? 9.342 -3.930 -14.522 1.00 94.25 162 GLY A N 1
ATOM 1316 C CA . GLY A 1 162 ? 9.461 -3.020 -13.387 1.00 94.25 162 GLY A CA 1
ATOM 1317 C C . GLY A 1 162 ? 8.881 -3.579 -12.094 1.00 94.25 162 GLY A C 1
ATOM 1318 O O . GLY A 1 162 ? 8.878 -2.864 -11.090 1.00 94.25 162 GLY A O 1
ATOM 1319 N N . THR A 1 163 ? 8.386 -4.823 -12.108 1.00 96.00 163 THR A N 1
ATOM 1320 C CA . THR A 1 163 ? 7.801 -5.491 -10.940 1.00 96.00 163 THR A CA 1
ATOM 1321 C C . THR A 1 163 ? 8.165 -6.973 -10.859 1.00 96.00 163 THR A C 1
ATOM 1323 O O . THR A 1 163 ? 8.368 -7.619 -11.881 1.00 96.00 163 THR A O 1
ATOM 1326 N N . ARG A 1 164 ? 8.238 -7.530 -9.644 1.00 96.06 164 ARG A N 1
ATOM 1327 C CA . ARG A 1 164 ? 8.372 -8.968 -9.369 1.00 96.06 164 ARG A CA 1
ATOM 1328 C C . ARG A 1 164 ? 7.005 -9.603 -9.216 1.00 96.06 164 ARG A C 1
ATOM 1330 O O . ARG A 1 164 ? 6.107 -9.036 -8.603 1.00 96.06 164 ARG A O 1
ATOM 1337 N N . THR A 1 165 ? 6.881 -10.818 -9.731 1.00 96.38 165 THR A N 1
ATOM 1338 C CA . THR A 1 165 ? 5.685 -11.644 -9.589 1.00 96.38 165 THR A CA 1
ATOM 1339 C C . THR A 1 165 ? 5.968 -12.831 -8.677 1.00 96.38 165 THR A C 1
ATOM 1341 O O . THR A 1 165 ? 6.986 -13.496 -8.837 1.00 96.38 165 THR A O 1
ATOM 1344 N N . VAL A 1 166 ? 5.064 -13.130 -7.744 1.00 96.62 166 VAL A N 1
ATOM 1345 C CA . VAL A 1 166 ? 5.104 -14.357 -6.938 1.00 96.62 166 VAL A CA 1
ATOM 1346 C C . VAL A 1 166 ? 3.939 -15.261 -7.326 1.00 96.62 166 VAL A C 1
ATOM 1348 O O . VAL A 1 166 ? 2.778 -14.922 -7.104 1.00 96.62 166 VAL A O 1
ATOM 1351 N N . LEU A 1 167 ? 4.250 -16.425 -7.894 1.00 96.00 167 LEU A N 1
ATOM 1352 C CA . LEU A 1 167 ? 3.280 -17.456 -8.254 1.00 96.00 167 LEU A CA 1
ATOM 1353 C C . LEU A 1 167 ? 3.954 -18.828 -8.180 1.00 96.00 167 LEU A C 1
ATOM 1355 O O . LEU A 1 167 ? 4.910 -19.090 -8.903 1.00 96.00 167 LEU A O 1
ATOM 1359 N N . GLY A 1 168 ? 3.443 -19.718 -7.331 1.00 93.81 168 GLY A N 1
ATOM 1360 C CA . GLY A 1 168 ? 3.998 -21.061 -7.186 1.00 93.81 168 GLY A CA 1
ATOM 1361 C C . GLY A 1 168 ? 2.999 -22.081 -6.640 1.00 93.81 168 GLY A C 1
ATOM 1362 O O . GLY A 1 168 ? 1.951 -21.711 -6.102 1.00 93.81 168 GLY A O 1
ATOM 1363 N N . PRO A 1 169 ? 3.299 -23.385 -6.776 1.00 94.69 169 PRO A N 1
ATOM 1364 C CA . PRO A 1 169 ? 2.360 -24.456 -6.447 1.00 94.69 169 PRO A CA 1
ATOM 1365 C C . PRO A 1 169 ? 2.252 -24.753 -4.942 1.00 94.69 169 PRO A C 1
ATOM 1367 O O . PRO A 1 169 ? 1.315 -25.435 -4.534 1.00 94.69 169 PRO A O 1
ATOM 1370 N N . GLY A 1 170 ? 3.185 -24.262 -4.118 1.00 96.38 170 GLY A N 1
ATOM 1371 C CA . GLY A 1 170 ? 3.237 -24.554 -2.684 1.00 96.38 170 GLY A CA 1
ATOM 1372 C C . GLY A 1 170 ? 2.042 -24.000 -1.901 1.00 96.38 170 GLY A C 1
ATOM 1373 O O . GLY A 1 170 ? 1.585 -22.886 -2.151 1.00 96.38 170 GLY A O 1
ATOM 1374 N N . VAL A 1 171 ? 1.569 -24.757 -0.904 1.00 96.50 171 VAL A N 1
ATOM 1375 C CA . VAL A 1 171 ? 0.396 -24.397 -0.079 1.00 96.50 171 VAL A CA 1
ATOM 1376 C C . VAL A 1 171 ? 0.574 -23.043 0.608 1.00 96.50 171 VAL A C 1
ATOM 1378 O O . VAL A 1 171 ? -0.342 -22.228 0.584 1.00 96.50 171 VAL A O 1
ATOM 1381 N N . VAL A 1 172 ? 1.762 -22.771 1.159 1.00 95.31 172 VAL A N 1
ATOM 1382 C CA . VAL A 1 172 ? 2.065 -21.482 1.804 1.00 95.31 172 VAL A CA 1
ATOM 1383 C C . VAL A 1 172 ? 1.944 -20.332 0.803 1.00 95.31 172 VAL A C 1
ATOM 1385 O O . VAL A 1 172 ? 1.243 -19.366 1.082 1.00 95.31 172 VAL A O 1
ATOM 1388 N N . THR A 1 173 ? 2.550 -20.454 -0.386 1.00 94.69 173 THR A N 1
ATOM 1389 C CA . THR A 1 173 ? 2.425 -19.438 -1.443 1.00 94.69 173 THR A CA 1
ATOM 1390 C C . THR A 1 173 ? 0.963 -19.235 -1.831 1.00 94.69 173 THR A C 1
ATOM 1392 O O . THR A 1 173 ? 0.516 -18.097 -1.871 1.00 94.69 173 THR A O 1
ATOM 1395 N N . ARG A 1 174 ? 0.192 -20.311 -2.043 1.00 94.19 174 ARG A N 1
ATOM 1396 C CA . ARG A 1 174 ? -1.233 -20.222 -2.405 1.00 94.19 174 ARG A CA 1
ATOM 1397 C C . ARG A 1 174 ? -2.075 -19.532 -1.334 1.00 94.19 174 ARG A C 1
ATOM 1399 O O . ARG A 1 174 ? -2.908 -18.701 -1.677 1.00 94.19 174 ARG A O 1
ATOM 1406 N N . LEU A 1 175 ? -1.850 -19.839 -0.055 1.00 95.00 175 LEU A N 1
ATOM 1407 C CA . LEU A 1 175 ? -2.534 -19.168 1.055 1.00 95.00 175 LEU A CA 1
ATOM 1408 C C . LEU A 1 175 ? -2.172 -17.681 1.105 1.00 95.00 175 LEU A C 1
ATOM 1410 O O . LEU A 1 175 ? -3.063 -16.837 1.182 1.00 95.00 175 LEU A O 1
ATOM 1414 N N . CYS A 1 176 ? -0.883 -17.345 1.006 1.00 93.38 176 CYS A N 1
ATOM 1415 C CA . CYS A 1 176 ? -0.439 -15.955 0.961 1.00 93.38 176 CYS A CA 1
ATOM 1416 C C . CYS A 1 176 ? -1.024 -15.205 -0.243 1.00 93.38 176 CYS A C 1
ATOM 1418 O O . CYS A 1 176 ? -1.460 -14.069 -0.077 1.00 93.38 176 CYS A O 1
ATOM 1420 N N . SER A 1 177 ? -1.067 -15.818 -1.428 1.00 92.06 177 SER A N 1
ATOM 1421 C CA . SER A 1 177 ? -1.678 -15.224 -2.620 1.00 92.06 177 SER A CA 1
ATOM 1422 C C . SER A 1 177 ? -3.181 -15.022 -2.439 1.00 92.06 177 SER A C 1
ATOM 1424 O O . SER A 1 177 ? -3.666 -13.925 -2.693 1.00 92.06 177 SER A O 1
ATOM 1426 N N . TYR A 1 178 ? -3.900 -16.008 -1.893 1.00 91.88 178 TYR A N 1
ATOM 1427 C CA . TYR A 1 178 ? -5.333 -15.899 -1.616 1.00 91.88 178 TYR A CA 1
ATOM 1428 C C . TYR A 1 178 ? -5.659 -14.721 -0.687 1.00 91.88 178 TYR A C 1
ATOM 1430 O O . TYR A 1 178 ? -6.480 -13.871 -1.031 1.00 91.88 178 TYR A O 1
ATOM 1438 N N . PHE A 1 179 ? -4.978 -14.616 0.461 1.00 90.88 179 PHE A N 1
ATOM 1439 C CA . PHE A 1 179 ? -5.209 -13.517 1.408 1.00 90.88 179 PHE A CA 1
ATOM 1440 C C . PHE A 1 179 ? -4.758 -12.150 0.875 1.00 90.88 179 PHE A C 1
ATOM 1442 O O . PHE A 1 179 ? -5.276 -11.126 1.313 1.00 90.88 179 PHE A O 1
ATOM 1449 N N . ASN A 1 180 ? -3.835 -12.127 -0.089 1.00 90.50 180 ASN A N 1
ATOM 1450 C CA . ASN A 1 180 ? -3.420 -10.916 -0.793 1.00 90.50 180 ASN A CA 1
ATOM 1451 C C . ASN A 1 180 ? -4.207 -10.666 -2.092 1.00 90.50 180 ASN A C 1
ATOM 1453 O O . ASN A 1 180 ? -3.817 -9.795 -2.868 1.00 90.50 180 ASN A O 1
ATOM 1457 N N . PHE A 1 181 ? -5.296 -11.401 -2.352 1.00 91.75 181 PHE A N 1
ATOM 1458 C CA . PHE A 1 181 ? -6.090 -11.285 -3.582 1.00 91.75 181 PHE A CA 1
ATOM 1459 C C . PHE A 1 181 ? -5.224 -11.331 -4.850 1.00 91.75 181 PHE A C 1
ATOM 1461 O O . PHE A 1 181 ? -5.355 -10.477 -5.722 1.00 91.75 181 PHE A O 1
ATOM 1468 N N . ASP A 1 182 ? -4.278 -12.270 -4.903 1.00 94.00 182 ASP A N 1
ATOM 1469 C CA . ASP A 1 182 ? -3.331 -12.503 -6.001 1.00 94.00 182 ASP A CA 1
ATOM 1470 C C . ASP A 1 182 ? -2.550 -11.261 -6.474 1.00 94.00 182 ASP A C 1
ATOM 1472 O O . ASP A 1 182 ? -1.929 -11.289 -7.535 1.00 94.00 182 ASP A O 1
ATOM 1476 N N . ILE A 1 183 ? -2.512 -10.176 -5.687 1.00 93.44 183 ILE A N 1
ATOM 1477 C CA . ILE A 1 183 ? -1.882 -8.907 -6.093 1.00 93.44 183 ILE A CA 1
ATOM 1478 C C . ILE A 1 183 ? -0.368 -9.033 -6.303 1.00 93.44 183 ILE A C 1
ATOM 1480 O O . ILE A 1 183 ? 0.225 -8.238 -7.029 1.00 93.44 183 ILE A O 1
ATOM 1484 N N . ALA A 1 184 ? 0.243 -10.065 -5.709 1.00 94.44 184 ALA A N 1
ATOM 1485 C CA . ALA A 1 184 ? 1.644 -10.417 -5.908 1.00 94.44 184 ALA A CA 1
ATOM 1486 C C . ALA A 1 184 ? 1.927 -10.954 -7.323 1.00 94.44 184 ALA A C 1
ATOM 1488 O O . ALA A 1 184 ? 3.088 -11.077 -7.703 1.00 94.44 184 ALA A O 1
ATOM 1489 N N . ILE A 1 185 ? 0.900 -11.235 -8.136 1.00 96.50 185 ILE A N 1
ATOM 1490 C CA . ILE A 1 185 ? 1.015 -11.403 -9.592 1.00 96.50 185 ILE A CA 1
ATOM 1491 C C . ILE A 1 185 ? 1.082 -10.007 -10.228 1.00 96.50 185 ILE A C 1
ATOM 1493 O O . ILE A 1 185 ? 0.170 -9.534 -10.912 1.00 96.50 185 ILE A O 1
ATOM 1497 N N . HIS A 1 186 ? 2.171 -9.311 -9.904 1.00 97.12 186 HIS A N 1
ATOM 1498 C CA . HIS A 1 186 ? 2.185 -7.856 -9.884 1.00 97.12 186 HIS A CA 1
ATOM 1499 C C . HIS A 1 186 ? 2.354 -7.218 -11.266 1.00 97.12 186 HIS A C 1
ATOM 1501 O O . HIS A 1 186 ? 1.673 -6.248 -11.596 1.00 97.12 186 HIS A O 1
ATOM 1507 N N . GLY A 1 187 ? 3.182 -7.809 -12.128 1.00 95.56 187 GLY A N 1
ATOM 1508 C CA . GLY A 1 187 ? 3.365 -7.319 -13.499 1.00 95.56 187 GLY A CA 1
ATOM 1509 C C . GLY A 1 187 ? 2.059 -7.312 -14.298 1.00 95.56 187 GLY A C 1
ATOM 1510 O O . GLY A 1 187 ? 1.676 -6.271 -14.840 1.00 95.56 187 GLY A O 1
ATOM 1511 N N . PRO A 1 188 ? 1.311 -8.432 -14.326 1.00 96.75 188 PRO A N 1
ATOM 1512 C CA . PRO A 1 188 ? -0.025 -8.472 -14.911 1.00 96.75 188 PRO A CA 1
ATOM 1513 C C . PRO A 1 188 ? -1.016 -7.497 -14.266 1.00 96.75 188 PRO A C 1
ATOM 1515 O O . PRO A 1 188 ? -1.806 -6.899 -14.995 1.00 96.75 188 PRO A O 1
ATOM 1518 N N . HIS A 1 189 ? -0.962 -7.296 -12.943 1.00 97.06 189 HIS A N 1
ATOM 1519 C CA . HIS A 1 189 ? -1.786 -6.292 -12.253 1.00 97.06 189 HIS A CA 1
ATOM 1520 C C . HIS A 1 189 ? -1.534 -4.882 -12.801 1.00 97.06 189 HIS A C 1
ATOM 1522 O O . HIS A 1 189 ? -2.487 -4.169 -13.111 1.00 97.06 189 HIS A O 1
ATOM 1528 N N . HIS A 1 190 ? -0.273 -4.500 -13.023 1.00 97.44 190 HIS A N 1
ATOM 1529 C CA . HIS A 1 190 ? 0.053 -3.209 -13.636 1.00 97.44 190 HIS A CA 1
ATOM 1530 C C . HIS A 1 190 ? -0.299 -3.106 -15.110 1.00 97.44 190 HIS A C 1
ATOM 1532 O O . HIS A 1 190 ? -0.781 -2.071 -15.573 1.00 97.44 190 HIS A O 1
ATOM 1538 N N . ARG A 1 191 ? -0.065 -4.175 -15.872 1.00 96.44 191 ARG A N 1
ATOM 1539 C CA . ARG A 1 191 ? -0.350 -4.189 -17.309 1.00 96.44 191 ARG A CA 1
ATOM 1540 C C . ARG A 1 191 ? -1.852 -4.151 -17.588 1.00 96.44 191 ARG A C 1
ATOM 1542 O O . ARG A 1 191 ? -2.279 -3.534 -18.564 1.00 96.44 191 ARG A O 1
ATOM 1549 N N . TYR A 1 192 ? -2.643 -4.791 -16.728 1.00 96.56 192 TYR A N 1
ATOM 1550 C CA . TYR A 1 192 ? -4.087 -4.938 -16.857 1.00 96.56 192 TYR A CA 1
ATOM 1551 C C . TYR A 1 192 ? -4.799 -4.507 -15.561 1.00 96.56 192 TYR A C 1
ATOM 1553 O O . TYR A 1 192 ? -5.436 -5.332 -14.910 1.00 96.56 192 TYR A O 1
ATOM 1561 N N . PRO A 1 193 ? -4.814 -3.207 -15.206 1.00 93.69 193 PRO A N 1
ATOM 1562 C CA . PRO A 1 193 ? -5.324 -2.717 -13.913 1.00 93.69 193 PRO A CA 1
ATOM 1563 C C . PRO A 1 193 ? -6.839 -2.889 -13.710 1.00 93.69 193 PRO A C 1
ATOM 1565 O O . PRO A 1 193 ? -7.384 -2.556 -12.659 1.00 93.69 193 PRO A O 1
ATOM 1568 N N . ARG A 1 194 ? -7.553 -3.352 -14.742 1.00 92.94 194 ARG A N 1
ATOM 1569 C CA . ARG A 1 194 ? -8.983 -3.691 -14.693 1.00 92.94 194 ARG A CA 1
ATOM 1570 C C . ARG A 1 194 ? -9.238 -5.195 -14.591 1.00 92.94 194 ARG A C 1
ATOM 1572 O O . ARG A 1 194 ? -10.396 -5.576 -14.432 1.00 92.94 194 ARG A O 1
ATOM 1579 N N . ALA A 1 195 ? -8.201 -6.023 -14.724 1.00 94.31 195 ALA A N 1
ATOM 1580 C CA . ALA A 1 195 ? -8.317 -7.460 -14.553 1.00 94.31 195 ALA A CA 1
ATOM 1581 C C . ALA A 1 195 ? -8.690 -7.775 -13.104 1.00 94.31 195 ALA A C 1
ATOM 1583 O O . ALA A 1 195 ? -8.271 -7.098 -12.162 1.00 94.31 195 ALA A O 1
ATOM 1584 N N . LYS A 1 196 ? -9.509 -8.804 -12.925 1.00 92.44 196 LYS A N 1
ATOM 1585 C CA . LYS A 1 196 ? -9.837 -9.316 -11.595 1.00 92.44 196 LYS A CA 1
ATOM 1586 C C . LYS A 1 196 ? -8.692 -10.201 -11.111 1.00 92.44 196 LYS A C 1
ATOM 1588 O O . LYS A 1 196 ? -7.992 -10.798 -11.921 1.00 92.44 196 LYS A O 1
ATOM 1593 N N . HIS A 1 197 ? -8.532 -10.329 -9.796 1.00 92.12 197 HIS A N 1
ATOM 1594 C CA . HIS A 1 197 ? -7.408 -11.074 -9.217 1.00 92.12 197 HIS A CA 1
ATOM 1595 C C . HIS A 1 197 ? -7.266 -12.506 -9.769 1.00 92.12 197 HIS A C 1
ATOM 1597 O O . HIS A 1 197 ? -6.179 -12.914 -10.163 1.00 92.12 197 HIS A O 1
ATOM 1603 N N . TYR A 1 198 ? -8.383 -13.224 -9.927 1.00 92.44 198 TYR A N 1
ATOM 1604 C CA . TYR A 1 198 ? -8.398 -14.591 -10.455 1.00 92.44 198 TYR A CA 1
ATOM 1605 C C . TYR A 1 198 ? -8.026 -14.694 -11.947 1.00 92.44 198 TYR A C 1
ATOM 1607 O O . TYR A 1 198 ? -7.781 -15.789 -12.445 1.00 92.44 198 TYR A O 1
ATOM 1615 N N . GLU A 1 199 ? -7.991 -13.577 -12.680 1.00 95.88 199 GLU A N 1
ATOM 1616 C CA . GLU A 1 199 ? -7.578 -13.524 -14.089 1.00 95.88 199 GLU A CA 1
ATOM 1617 C C . GLU A 1 199 ? -6.059 -13.333 -14.222 1.00 95.88 199 GLU A C 1
ATOM 1619 O O . GLU A 1 199 ? -5.492 -13.636 -15.272 1.00 95.88 199 GLU A O 1
ATOM 1624 N N . LEU A 1 200 ? -5.380 -12.850 -13.173 1.00 96.31 200 LEU A N 1
ATOM 1625 C CA . LEU A 1 200 ? -3.956 -12.508 -13.209 1.00 96.31 200 LEU A CA 1
ATOM 1626 C C . LEU A 1 200 ? -3.032 -13.691 -13.558 1.00 96.31 200 LEU A C 1
ATOM 1628 O O . LEU A 1 200 ? -2.116 -13.470 -14.354 1.00 96.31 200 LEU A O 1
ATOM 1632 N N . PRO A 1 201 ? -3.250 -14.934 -13.071 1.00 95.69 201 PRO A N 1
ATOM 1633 C CA . PRO A 1 201 ? -2.431 -16.076 -13.484 1.00 95.69 201 PRO A CA 1
ATOM 1634 C C . PRO A 1 201 ? -2.490 -16.331 -14.994 1.00 95.69 201 PRO A C 1
ATOM 1636 O O . PRO A 1 201 ? -1.472 -16.591 -15.629 1.00 95.69 201 PRO A O 1
ATOM 1639 N N . GLU A 1 202 ? -3.677 -16.213 -15.590 1.00 96.44 202 GLU A N 1
ATOM 1640 C CA . GLU A 1 202 ? -3.853 -16.398 -17.030 1.00 96.44 202 GLU A CA 1
ATOM 1641 C C . GLU A 1 202 ? -3.213 -15.254 -17.825 1.00 96.44 202 GLU A C 1
ATOM 1643 O O . GLU A 1 202 ? -2.524 -15.489 -18.817 1.00 96.44 202 GLU A O 1
ATOM 1648 N N . ARG A 1 203 ? -3.344 -14.011 -17.346 1.00 96.94 203 ARG A N 1
ATOM 1649 C CA . ARG A 1 203 ? -2.649 -12.858 -17.939 1.00 96.94 203 ARG A CA 1
ATOM 1650 C C . ARG A 1 203 ? -1.130 -13.002 -17.885 1.00 96.94 203 ARG A C 1
ATOM 1652 O O . ARG A 1 203 ? -0.464 -12.599 -18.836 1.00 96.94 203 ARG A O 1
ATOM 1659 N N . LEU A 1 204 ? -0.584 -13.587 -16.817 1.00 96.00 204 LEU A N 1
ATOM 1660 C CA . LEU A 1 204 ? 0.843 -13.892 -16.728 1.00 96.00 204 LEU A CA 1
ATOM 1661 C C . LEU A 1 204 ? 1.266 -14.880 -17.819 1.00 96.00 204 LEU A C 1
ATOM 1663 O O . LEU A 1 204 ? 2.226 -14.603 -18.533 1.00 96.00 204 LEU A O 1
ATOM 1667 N N . ARG A 1 205 ? 0.523 -15.982 -17.995 1.00 95.75 205 ARG A N 1
ATOM 1668 C CA . ARG A 1 205 ? 0.809 -16.982 -19.039 1.00 95.75 205 ARG A CA 1
ATOM 1669 C C . ARG A 1 205 ? 0.798 -16.369 -20.437 1.00 95.75 205 ARG A C 1
ATOM 1671 O O . ARG A 1 205 ? 1.706 -16.630 -21.221 1.00 95.75 205 ARG A O 1
ATOM 1678 N N . GLN A 1 206 ? -0.179 -15.508 -20.725 1.00 95.38 206 GLN A N 1
ATOM 1679 C CA . GLN A 1 206 ? -0.268 -14.784 -21.999 1.00 95.38 206 GLN A CA 1
ATOM 1680 C C . GLN A 1 206 ? 0.950 -13.881 -22.235 1.00 95.38 206 GLN A C 1
ATOM 1682 O O . GLN A 1 206 ? 1.494 -13.859 -23.337 1.00 95.38 206 GLN A O 1
ATOM 1687 N N . LEU A 1 207 ? 1.404 -13.161 -21.202 1.00 93.81 207 LEU A N 1
ATOM 1688 C CA . LEU A 1 207 ? 2.600 -12.320 -21.292 1.00 93.81 207 LEU A CA 1
ATOM 1689 C C . LEU A 1 207 ? 3.871 -13.150 -21.502 1.00 93.81 207 LEU A C 1
ATOM 1691 O O . LEU A 1 207 ? 4.691 -12.779 -22.330 1.00 93.81 207 LEU A O 1
ATOM 1695 N N . GLN A 1 208 ? 4.019 -14.278 -20.804 1.00 93.31 208 GLN A N 1
ATOM 1696 C CA . GLN A 1 208 ? 5.182 -15.162 -20.945 1.00 93.31 208 GLN A CA 1
ATOM 1697 C C . GLN A 1 208 ? 5.253 -15.825 -22.323 1.00 93.31 208 GLN A C 1
ATOM 1699 O O . GLN A 1 208 ? 6.340 -15.936 -22.884 1.00 93.31 208 GLN A O 1
ATOM 1704 N N . ALA A 1 209 ? 4.107 -16.231 -22.879 1.00 92.56 209 ALA A N 1
ATOM 1705 C CA . ALA A 1 209 ? 4.028 -16.853 -24.200 1.00 92.56 209 ALA A CA 1
ATOM 1706 C C . ALA A 1 209 ? 4.390 -15.886 -25.340 1.00 92.56 209 ALA A C 1
ATOM 1708 O O . ALA A 1 209 ? 4.912 -16.319 -26.362 1.00 92.56 209 ALA A O 1
ATOM 1709 N N . GLY A 1 210 ? 4.110 -14.590 -25.171 1.00 89.62 210 GLY A N 1
ATOM 1710 C CA . GLY A 1 210 ? 4.421 -13.553 -26.159 1.00 89.62 210 GLY A CA 1
ATOM 1711 C C . GLY A 1 210 ? 5.748 -12.821 -25.935 1.00 89.62 210 GLY A C 1
ATOM 1712 O O . GLY A 1 210 ? 6.059 -11.915 -26.705 1.00 89.62 210 GLY A O 1
ATOM 1713 N N . ALA A 1 211 ? 6.499 -13.144 -24.878 1.00 87.88 211 ALA A N 1
ATOM 1714 C CA . ALA A 1 211 ? 7.713 -12.422 -24.509 1.00 87.88 211 ALA A CA 1
ATOM 1715 C C . ALA A 1 211 ? 8.982 -13.094 -25.042 1.00 87.88 211 ALA A C 1
ATOM 1717 O O . ALA A 1 211 ? 9.230 -14.279 -24.811 1.00 87.88 211 ALA A O 1
ATOM 1718 N N . GLU A 1 212 ? 9.846 -12.285 -25.657 1.00 86.62 212 GLU A N 1
ATOM 1719 C CA . GLU A 1 212 ? 11.236 -12.654 -25.933 1.00 86.62 212 GLU A CA 1
ATOM 1720 C C . GLU A 1 212 ? 11.959 -13.089 -24.644 1.00 86.62 212 GLU A C 1
ATOM 1722 O O . GLU A 1 212 ? 11.654 -12.553 -23.571 1.00 86.62 212 GLU A O 1
ATOM 1727 N N . PRO A 1 213 ? 12.965 -13.985 -24.709 1.00 83.06 213 PRO A N 1
ATOM 1728 C CA . PRO A 1 213 ? 13.673 -14.475 -23.522 1.00 83.06 213 PRO A CA 1
ATOM 1729 C C . PRO A 1 213 ? 14.222 -13.365 -22.613 1.00 83.06 213 PRO A C 1
ATOM 1731 O O . PRO A 1 213 ? 14.167 -13.481 -21.392 1.00 83.06 213 PRO A O 1
ATOM 1734 N N . ALA A 1 214 ? 14.700 -12.262 -23.198 1.00 78.62 214 ALA A N 1
ATOM 1735 C CA . ALA A 1 214 ? 15.229 -11.110 -22.464 1.00 78.62 214 ALA A CA 1
ATOM 1736 C C . ALA A 1 214 ? 14.151 -10.254 -21.765 1.00 78.62 214 ALA A C 1
ATOM 1738 O O . ALA A 1 214 ? 14.486 -9.437 -20.915 1.00 78.62 214 ALA A O 1
ATOM 1739 N N . ASN A 1 215 ? 12.874 -10.439 -22.116 1.00 83.00 215 ASN A N 1
ATOM 1740 C CA . ASN A 1 215 ? 11.729 -9.666 -21.626 1.00 83.00 215 ASN A CA 1
ATOM 1741 C C . ASN A 1 215 ? 10.749 -10.531 -20.816 1.00 83.00 215 ASN A C 1
ATOM 1743 O O . ASN A 1 215 ? 9.581 -10.167 -20.646 1.00 83.00 215 ASN A O 1
ATOM 1747 N N . GLN A 1 216 ? 11.202 -11.683 -20.319 1.00 84.94 216 GLN A N 1
ATOM 1748 C CA . GLN A 1 216 ? 10.396 -12.536 -19.452 1.00 84.94 216 GLN A CA 1
ATOM 1749 C C . GLN A 1 216 ? 10.139 -11.843 -18.101 1.00 84.94 216 GLN A C 1
ATOM 1751 O O . GLN A 1 216 ? 11.061 -11.241 -17.544 1.00 84.94 216 GLN A O 1
ATOM 1756 N N . PRO A 1 217 ? 8.908 -11.886 -17.553 1.00 87.50 217 PRO A N 1
ATOM 1757 C CA . PRO A 1 217 ? 8.625 -11.344 -16.226 1.00 87.50 217 PRO A CA 1
ATOM 1758 C C . PRO A 1 217 ? 9.496 -12.017 -15.155 1.00 87.50 217 PRO A C 1
ATOM 1760 O O . PRO A 1 217 ? 9.650 -13.243 -15.185 1.00 87.50 217 PRO A O 1
ATOM 1763 N N . PRO A 1 218 ? 10.002 -11.276 -14.156 1.00 91.81 218 PRO A N 1
ATOM 1764 C CA . PRO A 1 218 ? 10.711 -11.877 -13.034 1.00 91.81 218 PRO A CA 1
ATOM 1765 C C . PRO A 1 218 ? 9.706 -12.563 -12.094 1.00 91.81 218 PRO A C 1
ATOM 1767 O O . PRO A 1 218 ? 9.047 -11.922 -11.269 1.00 91.81 218 PRO A O 1
ATOM 1770 N N . VAL A 1 219 ? 9.573 -13.884 -12.243 1.00 94.88 219 VAL A N 1
ATOM 1771 C CA . VAL A 1 219 ? 8.644 -14.730 -11.478 1.00 94.88 219 VAL A CA 1
ATOM 1772 C C . VAL A 1 219 ? 9.387 -15.521 -10.400 1.00 94.88 219 VAL A C 1
ATOM 1774 O O . VAL A 1 219 ? 10.420 -16.134 -10.656 1.00 94.88 219 VAL A O 1
ATOM 1777 N N . PHE A 1 220 ? 8.830 -15.544 -9.192 1.00 96.25 220 PHE A N 1
ATOM 1778 C CA . PHE A 1 220 ? 9.313 -16.305 -8.046 1.00 96.25 220 PHE A CA 1
ATOM 1779 C C . PHE A 1 220 ? 8.245 -17.297 -7.588 1.00 96.25 220 PHE A C 1
ATOM 1781 O O . PHE A 1 220 ? 7.074 -16.949 -7.455 1.00 96.25 220 PHE A O 1
ATOM 1788 N N . GLU A 1 221 ? 8.645 -18.524 -7.261 1.00 95.94 221 GLU A N 1
ATOM 1789 C CA . GLU A 1 221 ? 7.704 -19.549 -6.784 1.00 95.94 221 GLU A CA 1
ATOM 1790 C C . GLU A 1 221 ? 7.251 -19.328 -5.328 1.00 95.94 221 GLU A C 1
ATOM 1792 O O . GLU A 1 221 ? 6.225 -19.855 -4.886 1.00 95.94 221 GLU A O 1
ATOM 1797 N N . THR A 1 222 ? 8.019 -18.561 -4.548 1.00 96.25 222 THR A N 1
ATOM 1798 C CA . THR A 1 222 ? 7.734 -18.300 -3.132 1.00 96.25 222 THR A CA 1
ATOM 1799 C C . THR A 1 222 ? 8.030 -16.855 -2.750 1.00 96.25 222 THR A C 1
ATOM 1801 O O . THR A 1 222 ? 8.966 -16.236 -3.260 1.00 96.25 222 THR A O 1
ATOM 1804 N N . PHE A 1 223 ? 7.276 -16.339 -1.775 1.00 94.75 223 PHE A N 1
ATOM 1805 C CA . PHE A 1 223 ? 7.553 -15.036 -1.165 1.00 94.75 223 PHE A CA 1
ATOM 1806 C C . PHE A 1 223 ? 8.933 -14.992 -0.501 1.00 94.75 223 PHE A C 1
ATOM 1808 O O . PHE A 1 223 ? 9.578 -13.952 -0.529 1.00 94.75 223 PHE A O 1
ATOM 1815 N N . ALA A 1 224 ? 9.417 -16.113 0.046 1.00 95.56 224 ALA A N 1
ATOM 1816 C CA . ALA A 1 224 ? 10.754 -16.194 0.627 1.00 95.56 224 ALA A CA 1
ATOM 1817 C C . ALA A 1 224 ? 11.845 -15.977 -0.431 1.00 95.56 224 ALA A C 1
ATOM 1819 O O . ALA A 1 224 ? 12.748 -15.177 -0.211 1.00 95.56 224 ALA A O 1
ATOM 1820 N N . ALA A 1 225 ? 11.747 -16.628 -1.595 1.00 96.19 225 ALA A N 1
ATOM 1821 C CA . ALA A 1 225 ? 12.698 -16.422 -2.689 1.00 96.19 225 ALA A CA 1
ATOM 1822 C C . ALA A 1 225 ? 12.671 -14.971 -3.199 1.00 96.19 225 ALA A C 1
ATOM 1824 O O . ALA A 1 225 ? 13.722 -14.360 -3.388 1.00 96.19 225 ALA A O 1
ATOM 1825 N N . ALA A 1 226 ? 11.474 -14.397 -3.351 1.00 95.75 226 ALA A N 1
ATOM 1826 C CA . ALA A 1 226 ? 11.309 -13.007 -3.767 1.00 95.75 226 ALA A CA 1
ATOM 1827 C C . ALA A 1 226 ? 11.856 -12.015 -2.719 1.00 95.75 226 ALA A C 1
ATOM 1829 O O . ALA A 1 226 ? 12.502 -11.024 -3.065 1.00 95.75 226 ALA A O 1
ATOM 1830 N N . LEU A 1 227 ? 11.667 -12.310 -1.428 1.00 95.62 227 LEU A N 1
ATOM 1831 C CA . LEU A 1 227 ? 12.251 -11.555 -0.322 1.00 95.62 227 LEU A CA 1
ATOM 1832 C C . LEU A 1 227 ? 13.777 -11.624 -0.351 1.00 95.62 227 LEU A C 1
ATOM 1834 O O . LEU A 1 227 ? 14.416 -10.576 -0.336 1.00 95.62 227 LEU A O 1
ATOM 1838 N N . TRP A 1 228 ? 14.366 -12.816 -0.466 1.00 95.94 228 TRP A N 1
ATOM 1839 C CA . TRP A 1 228 ? 15.820 -12.986 -0.555 1.00 95.94 228 TRP A CA 1
ATOM 1840 C C . TRP A 1 228 ? 16.429 -12.209 -1.724 1.00 95.94 228 TRP A C 1
ATOM 1842 O O . TRP A 1 228 ? 17.462 -11.565 -1.549 1.00 95.94 228 TRP A O 1
ATOM 1852 N N . ALA A 1 229 ? 15.761 -12.192 -2.879 1.00 93.88 229 ALA A N 1
ATOM 1853 C CA . ALA A 1 229 ? 16.170 -11.385 -4.028 1.00 93.88 229 ALA A CA 1
ATOM 1854 C C . ALA A 1 229 ? 16.106 -9.870 -3.759 1.00 93.88 229 ALA A C 1
ATOM 1856 O O . ALA A 1 229 ? 16.898 -9.094 -4.294 1.00 93.88 229 ALA A O 1
ATOM 1857 N N . THR A 1 230 ? 15.173 -9.440 -2.911 1.00 95.62 230 THR A N 1
ATOM 1858 C CA . THR A 1 230 ? 14.924 -8.027 -2.601 1.00 95.62 230 THR A CA 1
ATOM 1859 C C . THR A 1 230 ? 15.819 -7.503 -1.478 1.00 95.62 230 THR A C 1
ATOM 1861 O O . THR A 1 230 ? 16.189 -6.328 -1.491 1.00 95.62 230 THR A O 1
ATOM 1864 N N . LEU A 1 231 ? 16.212 -8.348 -0.518 1.00 95.62 231 LEU A N 1
ATOM 1865 C CA . LEU A 1 231 ? 16.969 -7.946 0.674 1.00 95.62 231 LEU A CA 1
ATOM 1866 C C . LEU A 1 231 ? 18.230 -7.112 0.365 1.00 95.62 231 LEU A C 1
ATOM 1868 O O . LEU A 1 231 ? 18.394 -6.060 0.989 1.00 95.62 231 LEU A O 1
ATOM 1872 N N . PRO A 1 232 ? 19.093 -7.470 -0.613 1.00 94.94 232 PRO A N 1
ATOM 1873 C CA . PRO A 1 232 ? 20.244 -6.636 -0.960 1.00 94.94 232 PRO A CA 1
ATOM 1874 C C . PRO A 1 232 ? 19.850 -5.232 -1.435 1.00 94.94 232 PRO A C 1
ATOM 1876 O O . PRO A 1 232 ? 20.576 -4.267 -1.179 1.00 94.94 232 PRO A O 1
ATOM 1879 N N . CYS A 1 233 ? 18.697 -5.097 -2.097 1.00 95.12 233 CYS A N 1
ATOM 1880 C CA . CYS A 1 233 ? 18.206 -3.836 -2.649 1.00 95.12 233 CYS A CA 1
ATOM 1881 C C . CYS A 1 233 ? 17.800 -2.853 -1.547 1.00 95.12 233 CYS A C 1
ATOM 1883 O O . CYS A 1 233 ? 18.053 -1.662 -1.695 1.00 95.12 233 CYS A O 1
ATOM 1885 N N . LEU A 1 234 ? 17.281 -3.336 -0.410 1.00 95.25 234 LEU A N 1
ATOM 1886 C CA . LEU A 1 234 ? 16.912 -2.489 0.738 1.00 95.25 234 LEU A CA 1
ATOM 1887 C C . LEU A 1 234 ? 18.074 -1.604 1.212 1.00 95.25 234 LEU A C 1
ATOM 1889 O O . LEU A 1 234 ? 17.864 -0.478 1.662 1.00 95.25 234 LEU A O 1
ATOM 1893 N N . TRP A 1 235 ? 19.307 -2.102 1.084 1.00 93.19 235 TRP A N 1
ATOM 1894 C CA . TRP A 1 235 ? 20.504 -1.376 1.491 1.00 93.19 235 TRP A CA 1
ATOM 1895 C C . TRP A 1 235 ? 21.308 -0.833 0.310 1.00 93.19 235 TRP A C 1
ATOM 1897 O O . TRP A 1 235 ? 21.717 0.327 0.311 1.00 93.19 235 TRP A O 1
ATOM 1907 N N . ARG A 1 236 ? 21.573 -1.634 -0.724 1.00 91.56 236 ARG A N 1
ATOM 1908 C CA . ARG A 1 236 ? 22.500 -1.239 -1.797 1.00 91.56 236 ARG A CA 1
ATOM 1909 C C . ARG A 1 236 ? 21.880 -0.234 -2.763 1.00 91.56 236 ARG A C 1
ATOM 1911 O O . ARG A 1 236 ? 22.540 0.748 -3.096 1.00 91.56 236 ARG A O 1
ATOM 1918 N N . CYS A 1 237 ? 20.620 -0.440 -3.138 1.00 91.94 237 CYS A N 1
ATOM 1919 C CA . CYS A 1 237 ? 19.899 0.394 -4.096 1.00 91.94 237 CYS A CA 1
ATOM 1920 C C . CYS A 1 237 ? 18.394 0.422 -3.767 1.00 91.94 237 CYS A C 1
ATOM 1922 O O . CYS A 1 237 ? 17.595 -0.229 -4.445 1.00 91.94 237 CYS A O 1
ATOM 1924 N N . PRO A 1 238 ? 17.985 1.140 -2.701 1.00 95.62 238 PRO A N 1
ATOM 1925 C CA . PRO A 1 238 ? 16.581 1.249 -2.326 1.00 95.62 238 PRO A CA 1
ATOM 1926 C C . PRO A 1 238 ? 15.899 2.256 -3.248 1.00 95.62 238 PRO A C 1
ATOM 1928 O O . PRO A 1 238 ? 15.621 3.381 -2.853 1.00 95.62 238 PRO A O 1
ATOM 1931 N N . GLY A 1 239 ? 15.713 1.889 -4.508 1.00 97.12 239 GLY A N 1
ATOM 1932 C CA . GLY A 1 239 ? 15.077 2.708 -5.529 1.00 97.12 239 GLY A CA 1
ATOM 1933 C C . GLY A 1 239 ? 14.296 1.846 -6.509 1.00 97.12 239 GLY A C 1
ATOM 1934 O O . GLY A 1 239 ? 14.341 0.618 -6.435 1.00 97.12 239 GLY A O 1
ATOM 1935 N N . VAL A 1 240 ? 13.598 2.499 -7.434 1.00 97.38 240 VAL A N 1
ATOM 1936 C CA . VAL A 1 240 ? 12.919 1.853 -8.566 1.00 97.38 240 VAL A CA 1
ATOM 1937 C C . VAL A 1 240 ? 13.119 2.654 -9.853 1.00 97.38 240 VAL A C 1
ATOM 1939 O O . VAL A 1 240 ? 13.436 3.845 -9.803 1.00 97.38 240 VAL A O 1
ATOM 1942 N N . GLY A 1 241 ? 12.963 2.000 -11.003 1.00 95.81 241 GLY A N 1
ATOM 1943 C CA . GLY A 1 241 ? 13.005 2.611 -12.330 1.00 95.81 241 GLY A CA 1
ATOM 1944 C C . GLY A 1 241 ? 14.257 3.454 -12.563 1.00 95.81 241 GLY A C 1
ATOM 1945 O O . GLY A 1 241 ? 15.389 2.986 -12.429 1.00 95.81 241 GLY A O 1
ATOM 1946 N N . GLU A 1 242 ? 14.048 4.728 -12.893 1.00 93.31 242 GLU A N 1
ATOM 1947 C CA . GLU A 1 242 ? 15.117 5.709 -13.139 1.00 93.31 242 GLU A CA 1
ATOM 1948 C C . GLU A 1 242 ? 16.061 5.890 -11.949 1.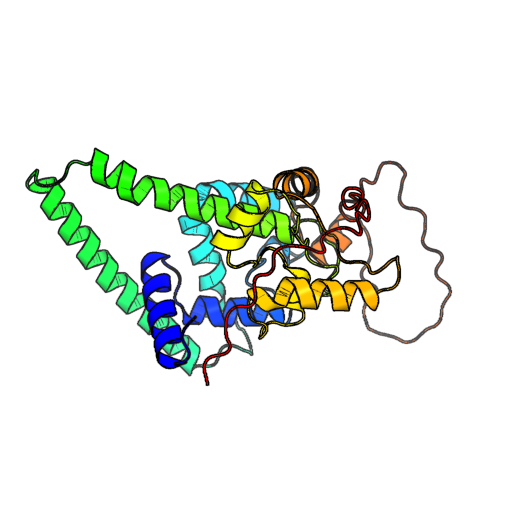00 93.31 242 GLU A C 1
ATOM 1950 O O . GLU A 1 242 ? 17.254 6.128 -12.137 1.00 93.31 242 GLU A O 1
ATOM 1955 N N . THR A 1 243 ? 15.556 5.741 -10.723 1.00 95.69 243 THR A N 1
ATOM 1956 C CA . THR A 1 243 ? 16.382 5.881 -9.520 1.00 95.69 243 THR A CA 1
ATOM 1957 C C . THR A 1 243 ? 17.426 4.771 -9.437 1.00 95.69 243 THR A C 1
ATOM 1959 O O . THR A 1 243 ? 18.572 5.047 -9.086 1.00 95.69 243 THR A O 1
ATOM 1962 N N . VAL A 1 244 ? 17.062 3.540 -9.815 1.00 94.81 244 VAL A N 1
ATOM 1963 C CA . VAL A 1 244 ? 18.010 2.417 -9.890 1.00 94.81 244 VAL A CA 1
ATOM 1964 C C . VAL A 1 244 ? 19.004 2.651 -11.018 1.00 94.81 244 VAL A C 1
ATOM 1966 O O . VAL A 1 244 ? 20.202 2.575 -10.776 1.00 94.81 244 VAL A O 1
ATOM 1969 N N . ARG A 1 245 ? 18.538 3.018 -12.222 1.00 90.81 245 ARG A N 1
ATOM 1970 C CA . ARG A 1 245 ? 19.429 3.315 -13.361 1.00 90.81 245 ARG A CA 1
ATOM 1971 C C . ARG A 1 245 ? 20.491 4.352 -12.995 1.00 90.81 245 ARG A C 1
ATOM 1973 O O . ARG A 1 245 ? 21.678 4.111 -13.196 1.00 90.81 245 ARG A O 1
ATOM 1980 N N . ARG A 1 246 ? 20.079 5.447 -12.347 1.00 90.44 246 ARG A N 1
ATOM 1981 C CA . ARG A 1 246 ? 20.993 6.473 -11.828 1.00 90.44 246 ARG A CA 1
ATOM 1982 C C . ARG A 1 246 ? 21.978 5.909 -10.802 1.00 90.44 246 ARG A C 1
ATOM 1984 O O . ARG A 1 246 ? 23.164 6.215 -10.876 1.00 90.44 246 ARG A O 1
ATOM 1991 N N . ASP A 1 247 ? 21.501 5.122 -9.839 1.00 89.00 247 ASP A N 1
ATOM 1992 C CA . ASP A 1 247 ? 22.341 4.526 -8.791 1.00 89.00 247 ASP A CA 1
ATOM 1993 C C . ASP A 1 247 ? 23.391 3.546 -9.347 1.00 89.00 247 ASP A C 1
ATOM 1995 O O . ASP A 1 247 ? 24.451 3.408 -8.732 1.00 89.00 247 ASP A O 1
ATOM 1999 N N . LEU A 1 248 ? 23.096 2.905 -10.484 1.00 85.69 248 LEU A N 1
ATOM 2000 C CA . LEU A 1 248 ? 23.971 1.992 -11.230 1.00 85.69 248 LEU A CA 1
ATOM 2001 C C . LEU A 1 248 ? 24.873 2.710 -12.256 1.00 85.69 248 LEU A C 1
ATOM 2003 O O . LEU A 1 248 ? 25.546 2.053 -13.044 1.00 85.69 248 LEU A O 1
ATOM 2007 N N . GLY A 1 249 ? 24.858 4.048 -12.310 1.00 82.81 249 GLY A N 1
ATOM 2008 C CA . GLY A 1 249 ? 25.639 4.811 -13.292 1.00 82.81 249 GLY A CA 1
ATOM 2009 C C . GLY A 1 249 ? 25.174 4.633 -14.743 1.00 82.81 249 GLY A C 1
ATOM 2010 O O . GLY A 1 249 ? 25.884 5.020 -15.665 1.00 82.81 249 GLY A O 1
ATOM 2011 N N . GLN A 1 250 ? 23.984 4.068 -14.963 1.00 75.06 250 GLN A N 1
ATOM 2012 C CA . GLN A 1 250 ? 23.382 3.948 -16.285 1.00 75.06 250 GLN A CA 1
ATOM 2013 C C . GLN A 1 250 ? 22.750 5.297 -16.634 1.00 75.06 250 GLN A C 1
ATOM 2015 O O . GLN A 1 250 ? 21.672 5.642 -16.142 1.00 75.06 250 GLN A O 1
ATOM 2020 N N . THR A 1 251 ? 23.443 6.093 -17.447 1.00 56.06 251 THR A N 1
ATOM 2021 C CA . THR A 1 251 ? 22.939 7.381 -17.926 1.00 56.06 251 THR A CA 1
ATOM 2022 C C . THR A 1 251 ? 21.602 7.166 -18.630 1.00 56.06 251 THR A C 1
ATOM 2024 O O . THR A 1 251 ? 21.471 6.316 -19.512 1.00 56.06 251 THR A O 1
ATOM 2027 N N . THR A 1 252 ? 20.586 7.934 -18.242 1.00 52.97 252 THR A N 1
ATOM 2028 C CA . THR A 1 252 ? 19.352 8.052 -19.017 1.00 52.97 252 THR A CA 1
ATOM 2029 C C . THR A 1 252 ? 19.730 8.545 -20.406 1.00 52.97 252 THR A C 1
ATOM 2031 O O . THR A 1 252 ? 20.159 9.688 -20.539 1.00 52.97 252 THR A O 1
ATOM 2034 N N . LEU A 1 253 ? 19.575 7.697 -21.428 1.00 47.94 253 LEU A N 1
ATOM 2035 C CA . LEU A 1 253 ? 19.388 8.180 -22.792 1.00 47.94 253 LEU A CA 1
ATOM 2036 C C . LEU A 1 253 ? 18.187 9.121 -22.719 1.00 47.94 253 LEU A C 1
ATOM 2038 O O . LEU A 1 253 ? 17.053 8.682 -22.518 1.00 47.94 253 LEU A O 1
ATOM 2042 N N . THR A 1 254 ? 18.457 10.420 -22.721 1.00 39.75 254 THR A N 1
ATOM 2043 C CA . THR A 1 254 ? 17.427 11.444 -22.812 1.00 39.75 254 THR A CA 1
ATOM 2044 C C . THR A 1 254 ? 16.657 11.182 -24.095 1.00 39.75 254 THR A C 1
ATOM 2046 O O . THR A 1 254 ? 17.259 10.996 -25.149 1.00 39.75 254 THR A O 1
ATOM 2049 N N . ALA A 1 255 ? 15.331 11.127 -23.995 1.00 42.94 255 ALA A N 1
ATOM 2050 C CA . ALA A 1 255 ? 14.414 10.907 -25.109 1.00 42.94 255 ALA A CA 1
ATOM 2051 C C . ALA A 1 255 ? 14.303 12.135 -26.038 1.00 42.94 255 ALA A C 1
ATOM 2053 O O . ALA A 1 255 ? 13.224 12.426 -26.539 1.00 42.94 255 ALA A O 1
ATOM 2054 N N . ASP A 1 256 ? 15.416 12.835 -26.259 1.00 40.91 256 ASP A N 1
ATOM 2055 C CA . ASP A 1 256 ? 15.542 13.939 -27.199 1.00 40.91 256 ASP A CA 1
ATOM 2056 C C . ASP A 1 256 ? 16.653 13.595 -28.198 1.00 40.91 256 ASP A C 1
ATOM 2058 O O . ASP A 1 256 ? 17.833 13.577 -27.847 1.00 40.91 256 ASP A O 1
ATOM 2062 N N . GLY A 1 257 ? 16.259 13.343 -29.449 1.00 36.81 257 GLY A N 1
ATOM 2063 C CA . GLY A 1 257 ? 17.131 13.483 -30.616 1.00 36.81 257 GLY A CA 1
ATOM 2064 C C . GLY A 1 257 ? 17.520 12.190 -31.330 1.00 36.81 257 GLY A C 1
ATOM 2065 O O . GLY A 1 257 ? 18.378 11.439 -30.875 1.00 36.81 257 GLY A O 1
ATOM 2066 N N . ASP A 1 258 ? 16.930 11.997 -32.510 1.00 42.22 258 ASP A N 1
ATOM 2067 C CA . ASP A 1 258 ? 17.376 11.097 -33.573 1.00 42.22 258 ASP A CA 1
ATOM 2068 C C . ASP A 1 258 ? 18.902 11.098 -33.764 1.00 42.22 258 ASP A C 1
ATOM 2070 O O . ASP A 1 258 ? 19.492 12.117 -34.126 1.00 42.22 258 ASP A O 1
ATOM 2074 N N . SER A 1 259 ? 19.537 9.933 -33.611 1.00 35.38 259 SER A N 1
ATOM 2075 C CA . SER A 1 259 ? 20.750 9.546 -34.347 1.00 35.38 259 SER A CA 1
ATOM 2076 C C . SER A 1 259 ? 21.013 8.041 -34.187 1.00 35.38 259 SER A C 1
ATOM 2078 O O . SER A 1 259 ? 21.216 7.576 -33.063 1.00 35.38 259 SER A O 1
ATOM 2080 N N . PRO A 1 260 ? 21.06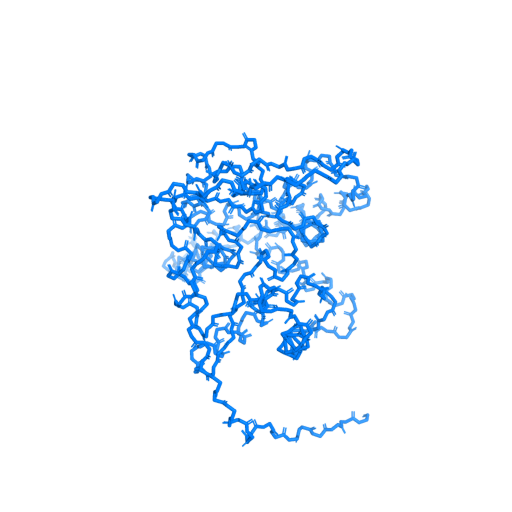7 7.249 -35.276 1.00 41.97 260 PRO A N 1
ATOM 2081 C CA . PRO A 1 260 ? 21.460 5.846 -35.220 1.00 41.97 260 PRO A CA 1
ATOM 2082 C C . PRO A 1 260 ? 22.991 5.761 -35.140 1.00 41.97 260 PRO A C 1
ATOM 2084 O O . PRO A 1 260 ? 23.679 5.537 -36.132 1.00 41.97 260 PRO A O 1
ATOM 2087 N N . GLY A 1 261 ? 23.537 5.997 -33.948 1.00 38.81 261 GLY A N 1
ATOM 2088 C CA . GLY A 1 261 ? 24.959 5.852 -33.648 1.00 38.81 261 GLY A CA 1
ATOM 2089 C C . GLY A 1 261 ? 25.209 4.615 -32.793 1.00 38.81 261 GLY A C 1
ATOM 2090 O O . GLY A 1 261 ? 24.718 4.518 -31.672 1.00 38.81 261 GLY A O 1
ATOM 2091 N N . SER A 1 262 ? 25.982 3.667 -33.317 1.00 43.56 262 SER A N 1
ATOM 2092 C CA . SER A 1 262 ? 26.399 2.416 -32.679 1.00 43.56 262 SER A CA 1
ATOM 2093 C C . SER A 1 262 ? 27.229 2.640 -31.401 1.00 43.56 262 SER A C 1
ATOM 2095 O O . SER A 1 262 ? 28.457 2.538 -31.413 1.00 43.56 262 SER A O 1
ATOM 2097 N N . GLY A 1 263 ? 26.575 2.937 -30.280 1.00 35.78 263 GLY A N 1
ATOM 2098 C CA . GLY A 1 263 ? 27.213 2.978 -28.966 1.00 35.78 263 GLY A CA 1
ATOM 2099 C C . GLY A 1 263 ? 27.431 1.565 -28.430 1.00 35.78 263 GLY A C 1
ATOM 2100 O O . GLY A 1 263 ? 26.483 0.914 -27.987 1.00 35.78 263 GLY A O 1
ATOM 2101 N N . ARG A 1 264 ? 28.676 1.072 -28.455 1.00 43.75 264 ARG A N 1
ATOM 2102 C CA . ARG A 1 264 ? 29.063 -0.115 -27.676 1.00 43.75 264 ARG A CA 1
ATOM 2103 C C . ARG A 1 264 ? 28.783 0.170 -26.203 1.00 43.75 264 ARG A C 1
ATOM 2105 O O . ARG A 1 264 ? 29.288 1.148 -25.665 1.00 43.75 264 ARG A O 1
ATOM 2112 N N . ARG A 1 265 ? 28.006 -0.704 -25.556 1.00 44.16 265 ARG A N 1
ATOM 2113 C CA . ARG A 1 265 ? 27.903 -0.737 -24.094 1.00 44.16 265 ARG A CA 1
ATOM 2114 C C . ARG A 1 265 ? 29.296 -1.034 -23.547 1.00 44.16 265 ARG A C 1
ATOM 2116 O O . ARG A 1 265 ? 29.834 -2.103 -23.833 1.00 44.16 265 ARG A O 1
ATOM 2123 N N . GLU A 1 266 ? 29.881 -0.100 -22.805 1.00 38.84 266 GLU A N 1
ATOM 2124 C CA . GLU A 1 266 ? 31.043 -0.431 -21.987 1.00 38.84 266 GLU A CA 1
ATOM 2125 C C . GLU A 1 266 ? 30.631 -1.508 -20.970 1.00 38.84 266 GLU A C 1
ATOM 2127 O O . GLU A 1 266 ? 29.548 -1.411 -20.378 1.00 38.84 266 GLU A O 1
ATOM 2132 N N . PRO A 1 267 ? 31.430 -2.573 -20.800 1.00 40.16 267 PRO A N 1
ATOM 2133 C CA . PRO A 1 267 ? 31.148 -3.584 -19.798 1.00 40.16 267 PRO A CA 1
ATOM 2134 C C . PRO A 1 267 ? 31.206 -2.947 -18.406 1.00 40.16 267 PRO A C 1
ATOM 2136 O O . PRO A 1 267 ? 32.178 -2.283 -18.050 1.00 40.16 267 PRO A O 1
ATOM 2139 N N . LEU A 1 268 ? 30.140 -3.152 -17.629 1.00 45.06 268 LEU A N 1
ATOM 2140 C CA . LEU A 1 268 ? 30.080 -2.771 -16.219 1.00 45.06 268 LEU A CA 1
ATOM 2141 C C . LEU A 1 268 ? 31.286 -3.367 -15.476 1.00 45.06 268 LEU A C 1
ATOM 2143 O O . LEU A 1 268 ? 31.666 -4.513 -15.720 1.00 45.06 268 LEU A O 1
ATOM 2147 N N . ALA A 1 269 ? 31.880 -2.584 -14.571 1.00 42.03 269 ALA A N 1
ATOM 2148 C CA . ALA A 1 269 ? 32.998 -3.028 -13.746 1.00 42.03 269 ALA A CA 1
ATOM 2149 C C . ALA A 1 269 ? 32.659 -4.350 -13.011 1.00 42.03 269 ALA A C 1
ATOM 2151 O O . ALA A 1 269 ? 31.523 -4.518 -12.562 1.00 42.03 269 ALA A O 1
ATOM 2152 N N . PRO A 1 270 ? 33.621 -5.277 -12.851 1.00 40.50 270 PRO A N 1
ATOM 2153 C CA . PRO A 1 270 ? 33.374 -6.648 -12.382 1.00 40.50 270 PRO A CA 1
ATOM 2154 C C . PRO A 1 270 ? 32.804 -6.769 -10.955 1.00 40.50 270 PRO A C 1
ATOM 2156 O O . PRO A 1 270 ? 32.246 -7.809 -10.617 1.00 40.50 270 PRO A O 1
ATOM 2159 N N . ASP A 1 271 ? 32.850 -5.704 -10.150 1.00 46.66 271 ASP A N 1
ATOM 2160 C CA . ASP A 1 271 ? 32.291 -5.675 -8.787 1.00 46.66 271 ASP A CA 1
ATOM 2161 C C . ASP A 1 271 ? 30.845 -5.143 -8.728 1.00 46.66 271 ASP A C 1
ATOM 2163 O O . ASP A 1 271 ? 30.265 -4.949 -7.653 1.00 46.66 271 ASP A O 1
ATOM 2167 N N . HIS A 1 272 ? 30.240 -4.875 -9.886 1.00 50.31 272 HIS A N 1
ATOM 2168 C CA . HIS A 1 272 ? 28.924 -4.267 -9.975 1.00 50.31 272 HIS A CA 1
ATOM 2169 C C . HIS A 1 272 ? 27.822 -5.327 -9.827 1.00 50.31 272 HIS A C 1
ATOM 2171 O O . HIS A 1 272 ? 27.343 -5.907 -10.798 1.00 50.31 272 HIS A O 1
ATOM 2177 N N . TRP A 1 273 ? 27.407 -5.581 -8.582 1.00 48.16 273 TRP A N 1
ATOM 2178 C CA . TRP A 1 273 ? 26.197 -6.353 -8.283 1.00 48.16 273 TRP A CA 1
ATOM 2179 C C . TRP A 1 273 ? 24.993 -5.734 -9.006 1.00 48.16 273 TRP A C 1
ATOM 2181 O O . TRP A 1 273 ? 24.520 -4.658 -8.631 1.00 48.16 273 TRP A O 1
ATOM 2191 N N . ASP A 1 274 ? 24.491 -6.420 -10.030 1.00 58.41 274 ASP A N 1
ATOM 2192 C CA . ASP A 1 274 ? 23.291 -6.007 -10.739 1.00 58.41 274 ASP A CA 1
ATOM 2193 C C . ASP A 1 274 ? 22.053 -6.567 -10.028 1.00 58.41 274 ASP A C 1
ATOM 2195 O O . ASP A 1 274 ? 21.689 -7.736 -10.167 1.00 58.41 274 ASP A O 1
ATOM 2199 N N . CYS A 1 275 ? 21.387 -5.709 -9.254 1.00 54.91 275 CYS A N 1
ATOM 2200 C CA . CYS A 1 275 ? 20.113 -6.010 -8.599 1.00 54.91 275 CYS A CA 1
ATOM 2201 C C . CYS A 1 275 ? 19.031 -6.488 -9.586 1.00 54.91 275 CYS A C 1
ATOM 2203 O O . CYS A 1 275 ? 18.063 -7.125 -9.165 1.00 54.91 275 CYS A O 1
ATOM 2205 N N . THR A 1 276 ? 19.183 -6.173 -10.878 1.00 52.97 276 THR A N 1
ATOM 2206 C CA . THR A 1 276 ? 18.267 -6.581 -11.948 1.00 52.97 276 THR A CA 1
ATOM 2207 C C . THR A 1 276 ? 18.546 -7.989 -12.472 1.00 52.97 276 THR A C 1
ATOM 2209 O O . THR A 1 276 ? 17.664 -8.581 -13.085 1.00 52.97 276 THR A O 1
ATOM 2212 N N . GLN A 1 277 ? 19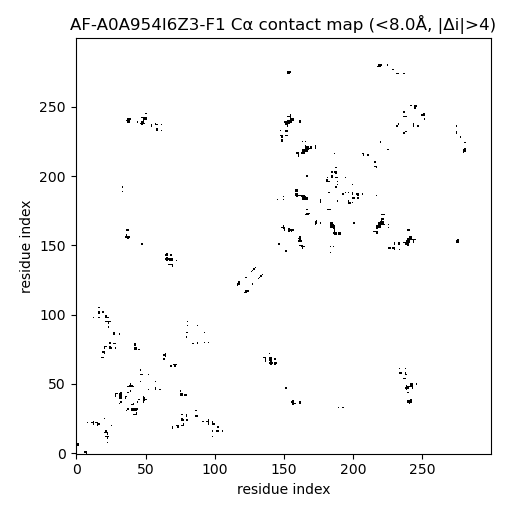.717 -8.566 -12.172 1.00 56.34 277 GLN A N 1
ATOM 2213 C CA . GLN A 1 277 ? 20.108 -9.913 -12.598 1.00 56.34 277 GLN A CA 1
ATOM 2214 C C . GLN A 1 277 ? 20.015 -10.970 -11.501 1.00 56.34 277 GLN A C 1
ATOM 2216 O O . GLN A 1 277 ? 20.594 -12.044 -11.656 1.00 56.34 277 GLN A O 1
ATOM 2221 N N . VAL A 1 278 ? 19.282 -10.730 -10.403 1.00 53.12 278 VAL A N 1
ATOM 2222 C CA . VAL A 1 278 ? 18.962 -11.846 -9.502 1.00 53.12 278 VAL A CA 1
ATOM 2223 C C . VAL A 1 278 ? 18.179 -12.864 -10.332 1.00 53.12 278 VAL A C 1
ATOM 2225 O O . VAL A 1 278 ? 17.064 -12.538 -10.748 1.00 53.12 278 VAL A O 1
ATOM 2228 N N . PRO A 1 279 ? 18.742 -14.055 -10.623 1.00 50.00 279 PRO A N 1
ATOM 2229 C CA . PRO A 1 279 ? 18.085 -14.996 -11.506 1.00 50.00 279 PRO A CA 1
ATOM 2230 C C . PRO A 1 279 ? 16.733 -15.311 -10.887 1.00 50.00 279 PRO A C 1
ATOM 2232 O O . PRO A 1 279 ? 16.674 -15.695 -9.713 1.00 50.00 279 PRO A O 1
ATOM 2235 N N . ALA A 1 280 ? 15.652 -15.131 -11.651 1.00 54.53 280 ALA A N 1
ATOM 2236 C CA . ALA A 1 280 ? 14.381 -15.741 -11.300 1.00 54.53 280 ALA A CA 1
ATOM 2237 C C . ALA A 1 280 ? 14.695 -17.206 -10.960 1.00 54.53 280 ALA A C 1
ATOM 2239 O O . ALA A 1 280 ? 15.362 -17.890 -11.744 1.00 54.53 280 ALA A O 1
ATOM 2240 N N . GLY A 1 281 ? 14.361 -17.637 -9.737 1.00 47.41 281 GLY A N 1
ATOM 2241 C CA . GLY A 1 281 ? 14.692 -18.984 -9.275 1.00 47.41 281 GLY A CA 1
ATOM 2242 C C . GLY A 1 281 ? 14.246 -19.977 -10.342 1.00 47.41 281 GLY A C 1
ATOM 2243 O O . GLY A 1 281 ? 13.124 -19.841 -10.819 1.00 47.41 281 GLY A O 1
ATOM 2244 N N . ARG A 1 282 ? 15.153 -20.874 -10.772 1.00 42.88 282 ARG A N 1
ATOM 2245 C CA . ARG A 1 282 ? 14.963 -21.779 -11.921 1.00 42.88 282 ARG A CA 1
ATOM 2246 C C . ARG A 1 282 ? 13.508 -22.240 -11.993 1.00 42.88 282 ARG A C 1
ATOM 2248 O O . ARG A 1 282 ? 13.104 -23.076 -11.190 1.00 42.88 282 ARG A O 1
ATOM 2255 N N . SER A 1 283 ? 12.755 -21.716 -12.957 1.00 40.12 283 SER A N 1
ATOM 2256 C CA . SER A 1 283 ? 11.468 -22.278 -13.331 1.00 40.12 283 SER A CA 1
ATOM 2257 C C . SER A 1 283 ? 11.765 -23.651 -13.916 1.00 40.12 283 SER A C 1
ATOM 2259 O O . SER A 1 283 ? 12.181 -23.789 -15.063 1.00 40.12 283 SER A O 1
ATOM 2261 N N . SER A 1 284 ? 11.643 -24.691 -13.097 1.00 37.25 284 SER A N 1
ATOM 2262 C CA . SER A 1 284 ? 11.566 -26.037 -13.641 1.00 37.25 284 SER A CA 1
ATOM 2263 C C . SER A 1 284 ? 10.217 -26.126 -14.352 1.00 37.25 284 SER A C 1
ATOM 2265 O O . SER A 1 284 ? 9.188 -25.962 -13.689 1.00 37.25 284 SER A O 1
ATOM 2267 N N . PRO A 1 285 ? 10.166 -26.345 -15.676 1.00 36.81 285 PRO A N 1
ATOM 2268 C CA . PRO A 1 285 ? 8.906 -26.582 -16.350 1.00 36.81 285 PRO A CA 1
ATOM 2269 C C . PRO A 1 285 ? 8.435 -27.980 -15.943 1.00 36.81 285 PRO A C 1
ATOM 2271 O O . PRO A 1 285 ? 8.684 -28.962 -16.632 1.00 36.81 285 PRO A O 1
ATOM 2274 N N . ARG A 1 286 ? 7.759 -28.101 -14.798 1.00 40.03 286 ARG A N 1
ATOM 2275 C CA . ARG A 1 286 ? 6.889 -29.253 -14.558 1.00 40.03 286 ARG A CA 1
ATOM 2276 C C . ARG A 1 286 ? 5.566 -28.979 -15.254 1.00 40.03 286 ARG A C 1
ATOM 2278 O O . ARG A 1 286 ? 4.609 -28.487 -14.660 1.00 40.03 286 ARG A O 1
ATOM 2285 N N . SER A 1 287 ? 5.553 -29.275 -16.547 1.00 40.97 287 SER A N 1
ATOM 2286 C CA . SER A 1 287 ? 4.346 -29.522 -17.320 1.00 40.97 287 SER A CA 1
ATOM 2287 C C . SER A 1 287 ? 3.681 -30.789 -16.786 1.00 40.97 287 SER A C 1
ATOM 2289 O O . SER A 1 287 ? 3.899 -31.838 -17.357 1.00 40.97 287 SER A O 1
ATOM 2291 N N . ASP A 1 288 ? 2.976 -30.706 -15.655 1.00 40.12 288 ASP A N 1
ATOM 2292 C CA . ASP A 1 288 ? 2.045 -31.735 -15.163 1.00 40.12 288 ASP A CA 1
ATOM 2293 C C . ASP A 1 288 ? 1.219 -31.152 -14.004 1.00 40.12 288 ASP A C 1
ATOM 2295 O O . ASP A 1 288 ? 1.394 -31.476 -12.831 1.00 40.12 288 ASP A O 1
ATOM 2299 N N . VAL A 1 289 ? 0.313 -30.228 -14.330 1.00 41.78 289 VAL A N 1
ATOM 2300 C CA . VAL A 1 289 ? -0.846 -29.921 -13.475 1.00 41.78 289 VAL A CA 1
ATOM 2301 C C . VAL A 1 289 ? -2.093 -29.948 -14.357 1.00 41.78 289 VAL A C 1
ATOM 2303 O O . VAL A 1 289 ? -2.807 -28.962 -14.513 1.00 41.78 289 VAL A O 1
ATOM 2306 N N . HIS A 1 290 ? -2.332 -31.099 -14.984 1.00 41.59 290 HIS A N 1
ATOM 2307 C CA . HIS A 1 290 ? -3.680 -31.513 -15.347 1.00 41.59 290 HIS A CA 1
ATOM 2308 C C . HIS A 1 290 ? -4.246 -32.287 -14.158 1.00 41.59 290 HIS A C 1
ATOM 2310 O O . HIS A 1 290 ? -3.854 -33.417 -13.893 1.00 41.59 290 HIS A O 1
ATOM 2316 N N . GLY A 1 291 ? -5.148 -31.654 -13.416 1.00 40.25 291 GLY A N 1
ATOM 2317 C CA . GLY A 1 291 ? -5.901 -32.312 -12.357 1.00 40.25 291 GLY A CA 1
ATOM 2318 C C . GLY A 1 291 ? -6.265 -31.340 -11.249 1.00 40.25 291 GLY A C 1
ATOM 2319 O O . GLY A 1 291 ? -5.384 -30.825 -10.570 1.00 40.25 291 GLY A O 1
ATOM 2320 N N . LEU A 1 292 ? -7.570 -31.156 -11.043 1.00 38.50 292 LEU A N 1
ATOM 2321 C CA . LEU A 1 292 ? -8.196 -30.406 -9.947 1.00 38.50 292 LEU A CA 1
ATOM 2322 C C . LEU A 1 292 ? -8.353 -28.890 -10.168 1.00 38.50 292 LEU A C 1
ATOM 2324 O O . LEU A 1 292 ? -8.040 -28.080 -9.301 1.00 38.50 292 LEU A O 1
ATOM 2328 N N . VAL A 1 293 ? -8.959 -28.506 -11.292 1.00 39.78 293 VAL A N 1
ATOM 2329 C CA . VAL A 1 293 ? -9.979 -27.448 -11.253 1.00 39.78 293 VAL A CA 1
ATOM 2330 C C . VAL A 1 293 ? -11.301 -28.166 -11.474 1.00 39.78 293 VAL A C 1
ATOM 2332 O O . VAL A 1 293 ? -11.589 -28.599 -12.583 1.00 39.78 293 VAL A O 1
ATOM 2335 N N . GLY A 1 294 ? -12.033 -28.404 -10.387 1.00 34.38 294 GLY A N 1
ATOM 2336 C CA . GLY A 1 294 ? -13.400 -28.896 -10.472 1.00 34.38 294 GLY A CA 1
ATOM 2337 C C . GLY A 1 294 ? -14.260 -27.852 -11.170 1.00 34.38 294 GLY A C 1
ATOM 2338 O O . GLY A 1 294 ? -14.191 -26.668 -10.832 1.00 34.38 294 GLY A O 1
ATOM 2339 N N . ASP A 1 295 ? -15.040 -28.306 -12.145 1.00 35.28 295 ASP A N 1
ATOM 2340 C CA . ASP A 1 295 ? -16.093 -27.535 -12.786 1.00 35.28 295 ASP A CA 1
ATOM 2341 C C . ASP A 1 295 ? -17.044 -26.982 -11.718 1.00 35.28 295 ASP A C 1
ATOM 2343 O O . ASP A 1 295 ? -17.835 -27.708 -11.115 1.00 35.28 295 ASP A O 1
ATOM 2347 N N . LEU A 1 296 ? -16.959 -25.677 -11.462 1.00 40.47 296 LEU A N 1
ATOM 2348 C CA . LEU A 1 296 ? -18.033 -24.960 -10.791 1.00 40.47 296 LEU A CA 1
ATOM 2349 C C . LEU A 1 296 ? -19.151 -24.743 -11.821 1.00 40.47 296 LEU A C 1
ATOM 2351 O O . LEU A 1 296 ? -18.869 -24.240 -12.916 1.00 40.47 296 LEU A O 1
ATOM 2355 N N . PRO A 1 297 ? -20.407 -25.105 -11.510 1.00 40.91 297 PRO A N 1
ATOM 2356 C CA . PRO A 1 297 ? -21.505 -24.952 -12.449 1.00 40.91 297 PRO A CA 1
ATOM 2357 C C . PRO A 1 297 ? -21.724 -23.469 -12.750 1.00 40.91 297 PRO A C 1
ATOM 2359 O O . PRO A 1 297 ? -21.826 -22.635 -11.849 1.00 40.91 297 PRO A O 1
ATOM 2362 N N . LYS A 1 298 ? -21.797 -23.147 -14.043 1.00 37.81 298 LYS A N 1
ATOM 2363 C CA . LYS A 1 298 ? -22.276 -21.851 -14.521 1.00 37.81 298 LYS A CA 1
ATOM 2364 C C . LYS A 1 298 ? -23.753 -21.739 -14.139 1.00 37.81 298 LYS A C 1
ATOM 2366 O O . LYS A 1 298 ? -24.571 -22.470 -14.684 1.00 37.81 298 LYS A O 1
ATOM 2371 N N . SER A 1 299 ? -24.078 -20.864 -13.193 1.00 50.94 299 SER A N 1
ATOM 2372 C CA . SER A 1 299 ? -25.451 -20.409 -12.985 1.00 50.94 299 SER A CA 1
ATOM 2373 C C . SER A 1 299 ? -25.757 -19.303 -13.993 1.00 50.94 299 SER A C 1
ATOM 2375 O O . SER A 1 299 ? -25.040 -18.297 -14.028 1.00 50.94 299 SER A O 1
ATOM 2377 N N . GLU A 1 300 ? -26.782 -19.540 -14.808 1.00 43.56 300 GLU A N 1
ATOM 2378 C CA . GLU A 1 300 ? -27.518 -18.525 -15.573 1.00 43.56 300 GLU A CA 1
ATOM 2379 C C . GLU A 1 300 ? -28.182 -17.487 -14.656 1.00 43.56 300 GLU A C 1
ATOM 2381 O O . GLU A 1 300 ? -28.519 -17.840 -13.499 1.00 43.56 300 GLU A O 1
#

Solvent-accessible surface area (backbone atoms only — not comparable to full-atom values): 16539 Å² total; per-residue (Å²): 140,57,94,46,69,66,58,44,51,52,50,40,39,54,51,13,48,76,66,64,34,38,37,60,34,46,51,57,29,50,53,36,21,59,74,30,36,33,31,67,74,10,49,65,47,55,65,27,9,31,66,89,56,53,73,66,57,31,35,54,45,51,54,43,30,40,71,39,12,66,54,42,49,30,53,41,37,48,41,64,78,78,44,93,48,99,82,64,46,70,69,53,53,55,46,32,53,50,42,49,52,52,34,51,55,50,50,52,51,50,52,53,50,53,51,50,33,44,75,70,65,77,42,57,70,68,55,52,41,63,74,45,51,49,51,52,43,49,51,33,16,53,51,42,51,49,54,38,39,31,32,43,22,20,54,30,56,50,43,38,64,24,22,31,23,48,64,40,90,47,68,68,39,44,54,54,32,58,80,52,52,38,55,50,35,27,16,37,42,47,71,38,76,82,61,53,50,90,48,28,67,60,48,41,53,56,50,52,75,72,36,56,85,94,62,50,58,48,46,21,56,32,65,65,61,37,40,63,64,23,55,62,20,55,72,78,41,44,13,14,3,60,20,28,29,54,75,70,70,45,74,76,80,66,97,71,78,93,72,100,68,91,73,78,78,74,80,75,63,94,84,64,81,54,67,73,64,59,71,53,62,81,79,70,87,75,88,75,82,86,79,87,82,77,85,73,80,84,79,130

Mean predicted aligned error: 8.12 Å